Protein AF-0000000086080669 (afdb_homodimer)

Sequence (328 aa):
MSIGAKKISKLCAGLFLRSRPDVSLLRRLFCEERPSTLEKSINQVTLLGRVGIEPQLRGTDSNPVVVFTLATNSNYRYESGEVQQKTQWHRISVFKPFLRNSVHQYTRKGSRVLVQGRLVYGEITDAKGATHVTSTVVADDVIFLSQGARTSTTEDEHLADSSYMSIGAKKISKLCAGLFLRSRPDVSLLRRLFCEERPSTLEKSINQVTLLGRVGIEPQLRGTDSNPVVVFTLATNSNYRYESGEVQQKTQWHRISVFKPFLRNSVHQYTRKGSRVLVQGRLVYGEITDAKGATHVTSTVVADDVIFLSQGARTSTTEDEHLADSSY

InterPro domains:
  IPR000424 Primosome PriB/single-strand DNA-binding [PF00436] (42-145)
  IPR000424 Primosome PriB/single-strand DNA-binding [PS50935] (42-146)
  IPR000424 Primosome PriB/single-strand DNA-binding [cd04496] (45-145)
  IPR011344 Single-stranded DNA-binding protein [MF_00984] (42-149)
  IPR011344 Single-stranded DNA-binding protein [PTHR10302] (32-147)
  IPR011344 Single-stranded DNA-binding protein [TIGR00621] (40-157)
  IPR012340 Nucleic acid-binding, OB-fold [G3DSA:2.40.50.140] (32-151)
  IPR012340 Nucleic acid-binding, OB-fold [SSF50249] (41-152)

Secondary structure (DSSP, 8-state):
----------------------THHHHHHS-----------EEEEEEEEEESSPPEEEE-SSSEEEEEEEEEEEEEE-TTS-EEEEEEEEEEEE--HHHHHHHHHH--TT-EEEEEEEEEEEEEE-TTS-EEEEEEEEEEEEEEEE------------------/----------------------THHHHHHS-----------EEEEEEEEEESSPPEEEE-SSSEEEEEEEEEEEEEE-TTS-EEEEEEEEEEEE-SHHHHHHHHHH--TT-EEEEEEEEEEEEEE-TTS-EEEEEEEEEEEEEEEE------------------

Solvent-accessible surface area (backbone atoms only — not comparable to full-atom values): 19580 Å² total; per-residue (Å²): 131,92,82,75,82,77,82,78,79,83,82,81,84,74,79,77,74,78,73,72,75,67,66,69,63,61,62,60,54,71,58,52,73,66,68,87,64,78,77,83,42,38,63,39,32,40,37,25,30,30,27,63,45,50,62,37,84,43,74,47,93,91,55,48,30,32,36,32,30,34,37,29,57,45,81,42,73,45,93,89,65,52,72,47,76,45,77,38,79,41,44,37,35,26,58,51,66,73,57,33,52,48,43,60,72,64,48,39,51,56,11,33,36,40,38,34,27,27,73,44,72,48,77,43,66,44,97,86,66,50,75,42,65,42,73,34,34,40,43,77,43,76,45,82,74,43,70,22,84,66,77,74,76,69,73,75,73,74,74,73,78,76,76,120,138,89,76,79,88,68,85,75,81,80,82,80,82,74,80,79,72,79,72,70,76,65,65,66,64,60,61,60,54,71,58,51,72,65,68,87,64,78,77,83,42,38,63,38,32,41,37,24,29,30,27,63,46,50,62,36,84,44,74,45,90,91,54,49,30,32,37,33,31,34,37,29,55,46,81,42,74,43,93,87,66,52,71,46,78,46,77,38,80,41,44,38,36,27,58,50,65,73,57,31,54,49,44,60,71,65,46,38,51,57,11,32,35,39,38,34,27,26,72,44,71,48,77,44,68,44,97,86,66,51,76,42,66,42,71,33,35,40,43,76,44,78,46,82,73,42,70,23,84,65,78,74,74,70,73,72,74,75,76,73,78,76,78,120

Structure (mmCIF, N/CA/C/O backbone):
data_AF-0000000086080669-model_v1
#
loop_
_entity.id
_entity.type
_entity.pdbx_description
1 polymer 'Single-stranded DNA-binding protein, mitochondrial'
#
loop_
_atom_site.group_PDB
_atom_site.id
_atom_site.type_symbol
_atom_site.label_atom_id
_atom_site.label_alt_id
_atom_site.label_comp_id
_atom_site.label_asym_id
_atom_site.label_entity_id
_atom_site.label_seq_id
_atom_site.pdbx_PDB_ins_code
_atom_site.Cartn_x
_atom_site.Cartn_y
_atom_site.Cartn_z
_atom_site.occupancy
_atom_site.B_iso_or_equiv
_atom_site.auth_seq_id
_atom_site.auth_comp_id
_atom_site.auth_asym_id
_atom_site.auth_atom_id
_atom_site.pdbx_PDB_model_num
ATOM 1 N N . MET A 1 1 ? 52.406 91.312 -31.391 1 24.92 1 MET A N 1
ATOM 2 C CA . MET A 1 1 ? 51.031 91.375 -30.953 1 24.92 1 MET A CA 1
ATOM 3 C C . MET A 1 1 ? 50.531 90.062 -30.422 1 24.92 1 MET A C 1
ATOM 5 O O . MET A 1 1 ? 49.719 90 -29.5 1 24.92 1 MET A O 1
ATOM 9 N N . SER A 1 2 ? 50.75 88.875 -31.109 1 29.42 2 SER A N 1
ATOM 10 C CA . SER A 1 2 ? 49.688 87.875 -31.156 1 29.42 2 SER A CA 1
ATOM 11 C C . SER A 1 2 ? 49.75 86.938 -29.953 1 29.42 2 SER A C 1
ATOM 13 O O . SER A 1 2 ? 50.75 86.25 -29.766 1 29.42 2 SER A O 1
ATOM 15 N N . ILE A 1 3 ? 49.188 87.312 -28.734 1 34 3 ILE A N 1
ATOM 16 C CA . ILE A 1 3 ? 49.125 86.812 -27.359 1 34 3 ILE A CA 1
ATOM 17 C C . ILE A 1 3 ? 48.25 85.562 -27.281 1 34 3 ILE A C 1
ATOM 19 O O . ILE A 1 3 ? 47.031 85.625 -27.359 1 34 3 ILE A O 1
ATOM 23 N N . GLY A 1 4 ? 48.531 84.438 -28.016 1 25.58 4 GLY A N 1
ATOM 24 C CA . GLY A 1 4 ? 47.656 83.312 -28.297 1 25.58 4 GLY A CA 1
ATOM 25 C C . GLY A 1 4 ? 47.188 82.625 -27.031 1 25.58 4 GLY A C 1
ATOM 26 O O . GLY A 1 4 ? 46 82.312 -26.891 1 25.58 4 GLY A O 1
ATOM 27 N N . ALA A 1 5 ? 48 81.688 -26.344 1 28.95 5 ALA A N 1
AT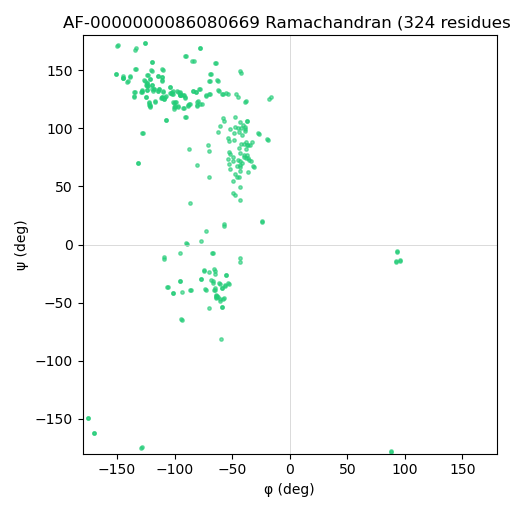OM 28 C CA . ALA A 1 5 ? 47.75 80.25 -26.188 1 28.95 5 ALA A CA 1
ATOM 29 C C . ALA A 1 5 ? 47.062 79.938 -24.875 1 28.95 5 ALA A C 1
ATOM 31 O O . ALA A 1 5 ? 46.875 78.75 -24.516 1 28.95 5 ALA A O 1
ATOM 32 N N . LYS A 1 6 ? 46.812 80.812 -23.844 1 28.47 6 LYS A N 1
ATOM 33 C CA . LYS A 1 6 ? 46.875 80.25 -22.516 1 28.47 6 LYS A CA 1
ATOM 34 C C . LYS A 1 6 ? 45.594 79.438 -22.188 1 28.47 6 LYS A C 1
ATOM 36 O O . LYS A 1 6 ? 45.375 79.062 -21.031 1 28.47 6 LYS A O 1
ATOM 41 N N . LYS A 1 7 ? 44.5 79.188 -23.047 1 30.95 7 LYS A N 1
ATOM 42 C CA . LYS A 1 7 ? 43.25 79 -22.328 1 30.95 7 LYS A CA 1
ATOM 43 C C . LYS A 1 7 ? 43.156 77.562 -21.766 1 30.95 7 LYS A C 1
ATOM 45 O O . LYS A 1 7 ? 43.031 76.625 -22.516 1 30.95 7 LYS A O 1
ATOM 50 N N . ILE A 1 8 ? 43.938 77.062 -20.766 1 34.09 8 ILE A N 1
ATOM 51 C CA . ILE A 1 8 ? 43.875 75.688 -20.25 1 34.09 8 ILE A CA 1
ATOM 52 C C . ILE A 1 8 ? 42.469 75.438 -19.625 1 34.09 8 ILE A C 1
ATOM 54 O O . ILE A 1 8 ? 42.062 76.188 -18.75 1 34.09 8 ILE A O 1
ATOM 58 N N . SER A 1 9 ? 41.5 74.812 -20.406 1 29.36 9 SER A N 1
ATOM 59 C CA . SER A 1 9 ? 40.125 74.375 -20.125 1 29.36 9 SER A CA 1
ATOM 60 C C . SER A 1 9 ? 40.062 73.5 -18.859 1 29.36 9 SER A C 1
ATOM 62 O O . SER A 1 9 ? 40.844 72.562 -18.688 1 29.36 9 SER A O 1
ATOM 64 N N . LYS A 1 10 ? 39.688 74 -17.672 1 32.84 10 LYS A N 1
ATOM 65 C CA . LYS A 1 10 ? 39.344 73.375 -16.391 1 32.84 10 LYS A CA 1
ATOM 66 C C . LYS A 1 10 ? 38.25 72.312 -16.562 1 32.84 10 LYS A C 1
ATOM 68 O O . LYS A 1 10 ? 37.125 72.562 -16.953 1 32.84 10 LYS A O 1
ATOM 73 N N . LEU A 1 11 ? 38.531 71.062 -17.156 1 32.62 11 LEU A N 1
ATOM 74 C CA . LEU A 1 11 ? 37.656 69.875 -17.266 1 32.62 11 LEU A CA 1
ATOM 75 C C . LEU A 1 11 ? 37 69.562 -15.938 1 32.62 11 LEU A C 1
ATOM 77 O O . LEU A 1 11 ? 37.688 69.438 -14.922 1 32.62 11 LEU A O 1
ATOM 81 N N . CYS A 1 12 ? 35.625 69.75 -15.695 1 28.72 12 CYS A N 1
ATOM 82 C CA . CYS A 1 12 ? 34.562 69.562 -14.719 1 28.72 12 CYS A CA 1
ATOM 83 C C . CYS A 1 12 ? 34.531 68.062 -14.273 1 28.72 12 CYS A C 1
ATOM 85 O O . CYS A 1 12 ? 34.406 67.188 -15.102 1 28.72 12 CYS A O 1
ATOM 87 N N . ALA A 1 13 ? 35.219 67.562 -13.188 1 33.47 13 ALA A N 1
ATOM 88 C CA . ALA A 1 13 ? 35.125 66.375 -12.352 1 33.47 13 ALA A CA 1
ATOM 89 C C . ALA A 1 13 ? 33.688 66.062 -11.984 1 33.47 13 ALA A C 1
ATOM 91 O O . ALA A 1 13 ? 33.094 66.75 -11.133 1 33.47 13 ALA A O 1
ATOM 92 N N . GLY A 1 14 ? 32.656 66 -12.945 1 32.75 14 GLY A N 1
ATOM 93 C CA . GLY A 1 14 ? 31.312 65.625 -12.586 1 32.75 14 GLY A CA 1
ATOM 94 C C . GLY A 1 14 ? 31.266 64.375 -11.695 1 32.75 14 GLY A C 1
ATOM 95 O O . GLY A 1 14 ? 32.125 63.531 -11.781 1 32.75 14 GLY A O 1
ATOM 96 N N . LEU A 1 15 ? 30.516 64.438 -10.516 1 35.69 15 LEU A N 1
ATOM 97 C CA . LEU A 1 15 ? 30.016 63.688 -9.375 1 35.69 15 LEU A CA 1
ATOM 98 C C . LEU A 1 15 ? 29.297 62.438 -9.836 1 35.69 15 LEU A C 1
ATOM 100 O O . LEU A 1 15 ? 28.234 62.5 -10.445 1 35.69 15 LEU A O 1
ATOM 104 N N . PHE A 1 16 ? 30 61.469 -10.477 1 42.56 16 PHE A N 1
ATOM 105 C CA . PHE A 1 16 ? 29.359 60.156 -10.688 1 42.56 16 PHE A CA 1
ATOM 106 C C . PHE A 1 16 ? 28.75 59.656 -9.383 1 42.56 16 PHE A C 1
ATOM 108 O O . PHE A 1 16 ? 29.484 59.281 -8.453 1 42.56 16 PHE A O 1
ATOM 115 N N . LEU A 1 17 ? 27.641 60.219 -8.852 1 39.88 17 LEU A N 1
ATOM 116 C CA . LEU A 1 17 ? 26.844 59.562 -7.816 1 39.88 17 LEU A CA 1
ATOM 117 C C . LEU A 1 17 ? 26.547 58.125 -8.203 1 39.88 17 LEU A C 1
ATOM 119 O O . LEU A 1 17 ? 25.922 57.875 -9.234 1 39.88 17 LEU A O 1
ATOM 123 N N . ARG A 1 18 ? 27.328 57.156 -7.73 1 44.72 18 ARG A N 1
ATOM 124 C CA . ARG A 1 18 ? 27.078 55.719 -7.652 1 44.72 18 ARG A CA 1
ATOM 125 C C . ARG A 1 18 ? 25.672 55.438 -7.164 1 44.72 18 ARG A C 1
ATOM 127 O O . ARG A 1 18 ? 25.328 55.719 -6.012 1 44.72 18 ARG A O 1
ATOM 134 N N . SER A 1 19 ? 24.609 55.688 -7.988 1 42.97 19 SER A N 1
ATOM 135 C CA . SER A 1 19 ? 23.312 55.125 -7.676 1 42.97 19 SER A CA 1
ATOM 136 C C . SER A 1 19 ? 23.438 53.656 -7.246 1 42.97 19 SER A C 1
ATOM 138 O O . SER A 1 19 ? 24.031 52.844 -7.957 1 42.97 19 SER A O 1
ATOM 140 N N . ARG A 1 20 ? 23.469 53.375 -5.914 1 47.31 20 ARG A N 1
ATOM 141 C CA . ARG A 1 20 ? 23.266 52.031 -5.348 1 47.31 20 ARG A CA 1
ATOM 142 C C . ARG A 1 20 ? 22.125 51.312 -6.055 1 47.31 20 ARG A C 1
ATOM 144 O O . ARG A 1 20 ? 21 51.844 -6.145 1 47.31 20 ARG A O 1
ATOM 151 N N . PRO A 1 21 ? 22.469 50.438 -6.957 1 49.69 21 PRO A N 1
ATOM 152 C CA . PRO A 1 21 ? 21.359 49.656 -7.523 1 49.69 21 PRO A CA 1
ATOM 153 C C . PRO A 1 21 ? 20.359 49.188 -6.465 1 49.69 21 PRO A C 1
ATOM 155 O O . PRO A 1 21 ? 20.75 48.906 -5.336 1 49.69 21 PRO A O 1
ATOM 158 N N . ASP A 1 22 ? 19.188 49.812 -6.398 1 44.69 22 ASP A N 1
ATOM 159 C CA . ASP A 1 22 ? 18.062 49.438 -5.539 1 44.69 22 ASP A CA 1
ATOM 160 C C . ASP A 1 22 ? 17.922 47.906 -5.492 1 44.69 22 ASP A C 1
ATOM 162 O O . ASP A 1 22 ? 17.641 47.281 -6.516 1 44.69 22 ASP A O 1
ATOM 166 N N . VAL A 1 23 ? 18.656 47.25 -4.582 1 50.09 23 VAL A N 1
ATOM 167 C CA . VAL A 1 23 ? 18.516 45.844 -4.203 1 50.09 23 VAL A CA 1
ATOM 168 C C . VAL A 1 23 ? 17.031 45.5 -4.047 1 50.09 23 VAL A C 1
ATOM 170 O O . VAL A 1 23 ? 16.672 44.344 -3.775 1 50.09 23 VAL A O 1
ATOM 173 N N . SER A 1 24 ? 16.172 46.656 -4.035 1 49.62 24 SER A N 1
ATOM 174 C CA . SER A 1 24 ? 14.789 46.25 -3.812 1 49.62 24 SER A CA 1
ATOM 175 C C . SER A 1 24 ? 14.25 45.438 -4.977 1 49.62 24 SER A C 1
ATOM 177 O O . SER A 1 24 ? 13.328 44.625 -4.805 1 49.62 24 SER A O 1
ATOM 179 N N . LEU A 1 25 ? 14.742 45.719 -6.211 1 49.44 25 LEU A N 1
ATOM 180 C CA . LEU A 1 25 ? 14.164 45.031 -7.359 1 49.44 25 LEU A CA 1
ATOM 181 C C . LEU A 1 25 ? 14.555 43.562 -7.359 1 49.44 25 LEU A C 1
ATOM 183 O O . LEU A 1 25 ? 13.859 42.719 -7.953 1 49.44 25 LEU A O 1
ATOM 187 N N . LEU A 1 26 ? 15.672 43.312 -6.684 1 45.38 26 LEU A N 1
ATOM 188 C CA . LEU A 1 26 ? 16.141 41.938 -6.801 1 45.38 26 LEU A CA 1
ATOM 189 C C . LEU A 1 26 ? 15.281 41 -5.961 1 45.38 26 LEU A C 1
ATOM 191 O O . LEU A 1 26 ? 15.367 39.781 -6.098 1 45.38 26 LEU A O 1
ATOM 195 N N . ARG A 1 27 ? 14.602 41.656 -4.922 1 46.09 27 ARG A N 1
ATOM 196 C CA . ARG A 1 27 ? 13.875 40.719 -4.082 1 46.09 27 ARG A CA 1
ATOM 197 C C . ARG A 1 27 ? 12.742 40.031 -4.863 1 46.09 27 ARG A C 1
ATOM 199 O O . ARG A 1 27 ? 12.258 38.969 -4.48 1 46.09 27 ARG A O 1
ATOM 206 N N . ARG A 1 28 ? 12.109 41 -5.738 1 43.47 28 ARG A N 1
ATOM 207 C CA . ARG A 1 28 ? 10.867 40.5 -6.316 1 43.47 28 ARG A CA 1
ATOM 208 C C . ARG A 1 28 ? 11.148 39.375 -7.289 1 43.47 28 ARG A C 1
ATOM 210 O O . ARG A 1 28 ? 10.211 38.75 -7.832 1 43.47 28 ARG A O 1
ATOM 217 N N . LEU A 1 29 ? 12.305 39.469 -7.906 1 41.47 29 LEU A N 1
ATOM 218 C CA . LEU A 1 29 ? 12.375 38.594 -9.07 1 41.47 29 LEU A CA 1
ATOM 219 C C . LEU A 1 29 ? 12.195 37.125 -8.656 1 41.47 29 LEU A C 1
ATOM 221 O O . LEU A 1 29 ? 11.75 36.281 -9.461 1 41.47 29 LEU A O 1
ATOM 225 N N . PHE A 1 30 ? 13.023 36.844 -7.59 1 41.31 30 PHE A N 1
ATOM 226 C CA . PHE A 1 30 ? 13.086 35.375 -7.449 1 41.31 30 PHE A CA 1
ATOM 227 C C . PHE A 1 30 ? 11.727 34.812 -7.066 1 41.31 30 PHE A C 1
ATOM 229 O O . PHE A 1 30 ? 11.617 33.656 -6.703 1 41.31 30 PHE A O 1
ATOM 236 N N . CYS A 1 31 ? 10.961 35.844 -6.461 1 41.97 31 CYS A N 1
ATOM 237 C CA . CYS A 1 31 ? 9.734 35.125 -6.199 1 41.97 31 CYS A CA 1
ATOM 238 C C . CYS A 1 31 ? 9.164 34.531 -7.48 1 41.97 31 CYS A C 1
ATOM 240 O O . CYS A 1 31 ? 8.422 35.188 -8.203 1 41.97 31 CYS A O 1
ATOM 242 N N . GLU A 1 32 ? 9.977 34.406 -8.578 1 39.44 32 GLU A N 1
ATOM 243 C CA . GLU A 1 32 ? 9.32 33.688 -9.664 1 39.44 32 GLU A CA 1
ATOM 244 C C . GLU A 1 32 ? 8.266 32.719 -9.125 1 39.44 32 GLU A C 1
ATOM 246 O O . GLU A 1 32 ? 8.516 31.984 -8.172 1 39.44 32 GLU A O 1
ATOM 251 N N . GLU A 1 33 ? 6.98 33.156 -9.102 1 41.31 33 GLU A N 1
ATOM 252 C CA . GLU A 1 33 ? 5.891 32.219 -8.906 1 41.31 33 GLU A CA 1
ATOM 253 C C . GLU A 1 33 ? 6.227 30.859 -9.5 1 41.31 33 GLU A C 1
ATOM 255 O O . GLU A 1 33 ? 6.504 30.75 -10.703 1 41.31 33 GLU A O 1
ATOM 260 N N . ARG A 1 34 ? 7.18 30.094 -9 1 40.66 34 ARG A N 1
ATOM 261 C CA . ARG A 1 34 ? 7.242 28.719 -9.492 1 40.66 34 ARG A CA 1
ATOM 262 C C . ARG A 1 34 ? 5.926 28.297 -10.141 1 40.66 34 ARG A C 1
ATOM 264 O O . ARG A 1 34 ? 4.855 28.5 -9.555 1 40.66 34 ARG A O 1
ATOM 271 N N . PRO A 1 35 ? 5.734 28.484 -11.414 1 43.31 35 PRO A N 1
ATOM 272 C CA . PRO A 1 35 ? 4.477 27.953 -11.953 1 43.31 35 PRO A CA 1
ATOM 273 C C . PRO A 1 35 ? 3.822 26.938 -11.016 1 43.31 35 PRO A C 1
ATOM 275 O O . PRO A 1 35 ? 4.504 26.328 -10.195 1 43.31 35 PRO A O 1
ATOM 278 N N . SER A 1 36 ? 2.559 27.062 -10.617 1 45.66 36 SER A N 1
ATOM 279 C CA . SER A 1 36 ? 1.757 26.078 -9.906 1 45.66 36 SER A CA 1
ATOM 280 C C . SER A 1 36 ? 2.271 24.656 -10.156 1 45.66 36 SER A C 1
ATOM 282 O O . SER A 1 36 ? 1.773 23.969 -11.039 1 45.66 36 SER A O 1
ATOM 284 N N . THR A 1 37 ? 3.459 24.312 -10.586 1 54.66 37 THR A N 1
ATOM 285 C CA . THR A 1 37 ? 3.895 22.953 -10.867 1 54.66 37 THR A CA 1
ATOM 286 C C . THR A 1 37 ? 3.305 21.984 -9.844 1 54.66 37 THR A C 1
ATOM 288 O O . THR A 1 37 ? 3.311 22.25 -8.641 1 54.66 37 THR A O 1
ATOM 291 N N . LEU A 1 38 ? 2.312 21.219 -10.359 1 68.62 38 LEU A N 1
ATOM 292 C CA . LEU A 1 38 ? 1.63 20.188 -9.586 1 68.62 38 LEU A CA 1
ATOM 293 C C . LEU A 1 38 ? 2.611 19.438 -8.688 1 68.62 38 LEU A C 1
ATOM 295 O O . LEU A 1 38 ? 3.613 18.906 -9.164 1 68.62 38 LEU A O 1
ATOM 299 N N . GLU A 1 39 ? 2.707 19.766 -7.484 1 84.19 39 GLU A N 1
ATOM 300 C CA . GLU A 1 39 ? 3.561 19.125 -6.488 1 84.19 39 GLU A CA 1
ATOM 301 C C . GLU A 1 39 ? 3.602 17.609 -6.691 1 84.19 39 GLU A C 1
ATOM 303 O O . GLU A 1 39 ? 2.557 16.969 -6.809 1 84.19 39 GLU A O 1
ATOM 308 N N . LYS A 1 40 ? 4.867 17.172 -6.859 1 90.44 40 LYS A N 1
ATOM 309 C CA . LYS A 1 40 ? 5.035 15.75 -7.105 1 90.44 40 LYS A CA 1
ATOM 310 C C . LYS A 1 40 ? 4.719 14.938 -5.855 1 90.44 40 LYS A C 1
ATOM 312 O O . LYS A 1 40 ? 5.016 15.359 -4.738 1 90.44 40 LYS A O 1
ATOM 317 N N . SER A 1 41 ? 4.066 13.781 -6.008 1 96.5 41 SER A N 1
ATOM 318 C CA . SER A 1 41 ? 3.783 12.82 -4.941 1 96.5 41 SER A CA 1
ATOM 319 C C . SER A 1 41 ? 4.426 11.469 -5.227 1 96.5 41 SER A C 1
ATOM 321 O O . SER A 1 41 ? 4.898 11.227 -6.34 1 96.5 41 SER A O 1
ATOM 323 N N . ILE A 1 42 ? 4.637 10.703 -4.148 1 98 42 ILE A N 1
ATOM 324 C CA . ILE A 1 42 ? 5.105 9.328 -4.266 1 98 42 ILE A CA 1
ATOM 325 C C . ILE A 1 42 ? 4.047 8.375 -3.717 1 98 42 ILE A C 1
ATOM 327 O O . ILE A 1 42 ? 3.508 8.594 -2.629 1 98 42 ILE A O 1
ATOM 331 N N . ASN A 1 43 ? 3.648 7.52 -4.465 1 98.75 43 ASN A N 1
ATOM 332 C CA . ASN A 1 43 ? 2.809 6.375 -4.129 1 98.75 43 ASN A CA 1
ATOM 333 C C . ASN A 1 43 ? 3.414 5.07 -4.633 1 98.75 43 ASN A C 1
ATOM 335 O O . ASN A 1 43 ? 3.221 4.699 -5.793 1 98.75 43 ASN A O 1
ATOM 339 N N . GLN A 1 44 ? 4.137 4.41 -3.721 1 98.81 44 GLN A N 1
ATOM 340 C CA . GLN A 1 44 ? 4.867 3.217 -4.129 1 98.81 44 GLN A CA 1
ATOM 341 C C . GLN A 1 44 ? 4.684 2.086 -3.123 1 98.81 44 GLN A C 1
ATOM 343 O O . GLN A 1 44 ? 4.836 2.289 -1.916 1 98.81 44 GLN A O 1
ATOM 348 N N . VAL A 1 45 ? 4.359 0.899 -3.65 1 98.94 45 VAL A N 1
ATOM 349 C CA . VAL A 1 45 ? 4.199 -0.312 -2.854 1 98.94 45 VAL A CA 1
ATOM 350 C C . VAL A 1 45 ? 5.113 -1.411 -3.389 1 98.94 45 VAL A C 1
ATOM 352 O O . VAL A 1 45 ? 5.223 -1.599 -4.605 1 98.94 45 VAL A O 1
ATOM 355 N N . THR A 1 46 ? 5.848 -2.098 -2.537 1 98.94 46 THR A N 1
ATOM 356 C CA . THR A 1 46 ? 6.656 -3.268 -2.857 1 98.94 46 THR A CA 1
ATOM 357 C C . THR A 1 46 ? 6.238 -4.465 -2.01 1 98.94 46 THR A C 1
ATOM 359 O O . THR A 1 46 ? 6.281 -4.406 -0.779 1 98.94 46 THR A O 1
ATOM 362 N N . LEU A 1 47 ? 5.859 -5.543 -2.693 1 98.88 47 LEU A N 1
ATOM 363 C CA . LEU A 1 47 ? 5.398 -6.75 -2.018 1 98.88 47 LEU A CA 1
ATOM 364 C C . LEU A 1 47 ? 6.141 -7.98 -2.529 1 98.88 47 LEU A C 1
ATOM 366 O O . LEU A 1 47 ? 6.297 -8.156 -3.74 1 98.88 47 LEU A O 1
ATOM 370 N N . LEU A 1 48 ? 6.586 -8.719 -1.615 1 98.56 48 LEU A N 1
ATOM 371 C CA . LEU A 1 48 ? 7.117 -10.047 -1.895 1 98.56 48 LEU A CA 1
ATOM 372 C C . LEU A 1 48 ? 6.359 -11.109 -1.108 1 98.56 48 LEU A C 1
ATOM 374 O O . LEU A 1 48 ? 6.266 -11.031 0.119 1 98.56 48 LEU A O 1
ATOM 378 N N . GLY A 1 49 ? 5.777 -11.992 -1.785 1 97.56 49 GLY A N 1
ATOM 379 C CA . GLY A 1 49 ? 5 -13.031 -1.133 1 97.56 49 GLY A CA 1
ATOM 380 C C . GLY A 1 49 ? 4.57 -14.133 -2.078 1 97.56 49 GLY A C 1
ATOM 381 O O . GLY A 1 49 ? 5.188 -14.336 -3.125 1 97.56 49 GLY A O 1
ATOM 382 N N . ARG A 1 50 ? 3.543 -14.906 -1.607 1 95.69 50 ARG A N 1
ATOM 383 C CA . ARG A 1 50 ? 3.029 -16.031 -2.385 1 95.69 50 ARG A CA 1
ATOM 384 C C . ARG A 1 50 ? 1.619 -15.75 -2.893 1 95.69 50 ARG A C 1
ATOM 386 O O . ARG A 1 50 ? 0.795 -15.188 -2.168 1 95.69 50 ARG A O 1
ATOM 393 N N . VAL A 1 51 ? 1.485 -16.266 -4.043 1 97 51 VAL A N 1
ATOM 394 C CA . VAL A 1 51 ? 0.167 -16.125 -4.652 1 97 51 VAL A CA 1
ATOM 395 C C . VAL A 1 51 ? -0.827 -17.047 -3.953 1 97 51 VAL A C 1
ATOM 397 O O . VAL A 1 51 ? -0.558 -18.234 -3.775 1 97 51 VAL A O 1
ATOM 400 N N . GLY A 1 52 ? -1.965 -16.516 -3.51 1 95.81 52 GLY A N 1
ATOM 401 C CA . GLY A 1 52 ? -3.02 -17.281 -2.867 1 95.81 52 GLY A CA 1
ATOM 402 C C . GLY A 1 52 ? -4.094 -17.75 -3.832 1 95.81 52 GLY A C 1
ATOM 403 O O . GLY A 1 52 ? -4.355 -18.953 -3.947 1 95.81 52 GLY A O 1
ATOM 404 N N . ILE A 1 53 ? -4.766 -16.766 -4.375 1 90.69 53 ILE A N 1
ATOM 405 C CA . ILE A 1 53 ? -5.734 -17.031 -5.43 1 90.69 53 ILE A CA 1
ATOM 406 C C . ILE A 1 53 ? -5.09 -16.797 -6.797 1 90.69 53 ILE A C 1
ATOM 408 O O . ILE A 1 53 ? -4.449 -15.758 -7.016 1 90.69 53 ILE A O 1
ATOM 412 N N . GLU A 1 54 ? -5.27 -17.734 -7.621 1 90.81 54 GLU A N 1
ATOM 413 C CA . GLU A 1 54 ? -4.648 -17.641 -8.938 1 90.81 54 GLU A CA 1
ATOM 414 C C . GLU A 1 54 ? -5.207 -16.469 -9.734 1 90.81 54 GLU A C 1
ATOM 416 O O . GLU A 1 54 ? -6.352 -16.062 -9.531 1 90.81 54 GLU A O 1
ATOM 421 N N . PRO A 1 55 ? -4.414 -16.031 -10.664 1 94 55 PRO A N 1
ATOM 422 C CA . PRO A 1 55 ? -4.824 -14.867 -11.461 1 94 55 PRO A CA 1
ATOM 423 C C . PRO A 1 55 ? -6.094 -15.125 -12.266 1 94 55 PRO A C 1
ATOM 425 O O . PRO A 1 55 ? -6.238 -16.188 -12.875 1 94 55 PRO A O 1
ATOM 428 N N . GLN A 1 56 ? -6.93 -14.195 -12.164 1 94.38 56 GLN A N 1
ATOM 429 C CA . GLN A 1 56 ? -8.188 -14.227 -12.898 1 94.38 56 GLN A CA 1
ATOM 430 C C . GLN A 1 56 ? -8.305 -13.023 -13.836 1 94.38 56 GLN A C 1
ATOM 432 O O . GLN A 1 56 ? -7.984 -11.898 -13.453 1 94.38 56 GLN A O 1
ATOM 437 N N . LEU A 1 57 ? -8.703 -13.367 -15.031 1 92.31 57 LEU A N 1
ATOM 438 C CA . LEU A 1 57 ? -8.984 -12.281 -15.961 1 92.31 57 LEU A CA 1
ATOM 439 C C . LEU A 1 57 ? -10.336 -11.648 -15.656 1 92.31 57 LEU A C 1
ATOM 441 O O . LEU A 1 57 ? -11.352 -12.336 -15.57 1 92.31 57 LEU A O 1
ATOM 445 N N . ARG A 1 58 ? -10.352 -10.43 -15.383 1 92.81 58 ARG A N 1
ATOM 446 C CA . ARG A 1 58 ? -11.547 -9.648 -15.102 1 92.81 58 ARG A CA 1
ATOM 447 C C . ARG A 1 58 ? -11.602 -8.391 -15.961 1 92.81 58 ARG A C 1
ATOM 449 O O . ARG A 1 58 ? -10.891 -8.289 -16.953 1 92.81 58 ARG A O 1
ATOM 456 N N . GLY A 1 59 ? -12.641 -7.52 -15.68 1 87 59 GLY A N 1
ATOM 457 C CA . GLY A 1 59 ? -12.766 -6.27 -16.406 1 87 59 GLY A CA 1
ATOM 458 C C . GLY A 1 59 ? -13.57 -6.41 -17.688 1 87 59 GLY A C 1
ATOM 459 O O . GLY A 1 59 ? -14.164 -7.457 -17.953 1 87 59 GLY A O 1
ATOM 460 N N . THR A 1 60 ? -13.625 -5.242 -18.344 1 86.69 60 THR A N 1
ATOM 461 C CA . THR A 1 60 ? -14.312 -5.211 -19.641 1 86.69 60 THR A CA 1
ATOM 462 C C . THR A 1 60 ? -13.336 -5.5 -20.781 1 86.69 60 THR A C 1
ATOM 464 O O . THR A 1 60 ? -12.117 -5.477 -20.578 1 86.69 60 THR A O 1
ATOM 467 N N . ASP A 1 61 ? -13.938 -5.848 -21.891 1 86.88 61 ASP A N 1
ATOM 468 C CA . ASP A 1 61 ? -13.109 -6.117 -23.062 1 86.88 61 ASP A CA 1
ATOM 469 C C . ASP A 1 61 ? -12.227 -4.918 -23.391 1 86.88 61 ASP A C 1
ATOM 471 O O . ASP A 1 61 ? -11.094 -5.086 -23.859 1 86.88 61 ASP A O 1
ATOM 475 N N . SER A 1 62 ? -12.766 -3.768 -23.156 1 89.44 62 SER A N 1
ATOM 476 C CA . SER A 1 62 ? -12.016 -2.555 -23.469 1 89.44 62 SER A CA 1
ATOM 477 C C . SER A 1 62 ? -10.938 -2.281 -22.422 1 89.44 62 SER A C 1
ATOM 479 O O . SER A 1 62 ? -9.922 -1.646 -22.719 1 89.44 62 SER A O 1
ATOM 481 N N . ASN A 1 63 ? -11.188 -2.715 -21.156 1 91.06 63 ASN A N 1
ATOM 482 C CA . ASN A 1 63 ? -10.242 -2.496 -20.062 1 91.06 63 ASN A CA 1
ATOM 483 C C . ASN A 1 63 ? -10 -3.775 -19.266 1 91.06 63 ASN A C 1
ATOM 485 O O . ASN A 1 63 ? -10.406 -3.877 -18.109 1 91.06 63 ASN A O 1
ATOM 489 N N . PRO A 1 64 ? -9.297 -4.688 -19.953 1 94.56 64 PRO A N 1
ATOM 490 C CA . PRO A 1 64 ? -9.039 -5.949 -19.25 1 94.56 64 PRO A CA 1
ATOM 491 C C . PRO A 1 64 ? -8.07 -5.785 -18.078 1 94.56 64 PRO A C 1
ATOM 493 O O . PRO A 1 64 ? -7.148 -4.969 -18.156 1 94.56 64 PRO A O 1
ATOM 496 N N . VAL A 1 65 ? -8.297 -6.555 -17.094 1 96.62 65 VAL A N 1
ATOM 497 C CA . VAL A 1 65 ? -7.441 -6.551 -15.906 1 96.62 65 VAL A CA 1
ATOM 498 C C . VAL A 1 65 ? -7.25 -7.98 -15.406 1 96.62 65 VAL A C 1
ATOM 500 O O . VAL A 1 65 ? -8.172 -8.797 -15.469 1 96.62 65 VAL A O 1
ATOM 503 N N . VAL A 1 66 ? -6.086 -8.32 -14.984 1 96.94 66 VAL A N 1
ATOM 504 C CA . VAL A 1 66 ? -5.836 -9.562 -14.273 1 96.94 66 VAL A CA 1
ATOM 505 C C . VAL A 1 66 ? -5.719 -9.281 -12.773 1 96.94 66 VAL A C 1
ATOM 507 O O . VAL A 1 66 ? -5.016 -8.359 -12.359 1 96.94 66 VAL A O 1
ATOM 510 N N . VAL A 1 67 ? -6.422 -10.07 -12.016 1 97.25 67 VAL A N 1
ATOM 511 C CA . VAL A 1 67 ? -6.41 -9.867 -10.57 1 97.25 67 VAL A CA 1
ATOM 512 C C . VAL A 1 67 ? -5.98 -11.156 -9.867 1 97.25 67 VAL A C 1
ATOM 514 O O . VAL A 1 67 ? -6.414 -12.25 -10.242 1 97.25 67 VAL A O 1
ATOM 517 N N . PHE A 1 68 ? -5.16 -11.031 -8.852 1 97.56 68 PHE A N 1
ATOM 518 C CA . PHE A 1 68 ? -4.801 -12.141 -7.969 1 97.56 68 PHE A CA 1
ATOM 519 C C . PHE A 1 68 ? -4.508 -11.633 -6.559 1 97.56 68 PHE A C 1
ATOM 521 O O . PHE A 1 68 ? -4.52 -10.422 -6.312 1 97.56 68 PHE A O 1
ATOM 528 N N . THR A 1 69 ? -4.352 -12.586 -5.664 1 98.12 69 THR A N 1
ATOM 529 C CA . THR A 1 69 ? -4.055 -12.203 -4.285 1 98.12 69 THR A CA 1
ATOM 530 C C . THR A 1 69 ? -2.66 -12.672 -3.883 1 98.12 69 THR A C 1
ATOM 532 O O . THR A 1 69 ? -2.189 -13.711 -4.348 1 98.12 69 THR A O 1
ATOM 535 N N . LEU A 1 70 ? -2.035 -11.883 -3.084 1 98.38 70 LEU A N 1
ATOM 536 C CA . LEU A 1 70 ? -0.68 -12.141 -2.613 1 98.38 70 LEU A CA 1
ATOM 537 C C . LEU A 1 70 ? -0.625 -12.141 -1.089 1 98.38 70 LEU A C 1
ATOM 539 O O . LEU A 1 70 ? -1.104 -11.211 -0.444 1 98.38 70 LEU A O 1
ATOM 543 N N . ALA A 1 71 ? -0.085 -13.203 -0.596 1 97.75 71 ALA A N 1
ATOM 544 C CA . ALA A 1 71 ? 0.066 -13.305 0.854 1 97.75 71 ALA A CA 1
ATOM 545 C C . ALA A 1 71 ? 1.428 -12.781 1.3 1 97.75 71 ALA A C 1
ATOM 547 O O . ALA A 1 71 ? 2.459 -13.164 0.741 1 97.75 71 ALA A O 1
ATOM 548 N N . THR A 1 72 ? 1.475 -11.922 2.234 1 97.62 72 THR A N 1
ATOM 549 C CA . THR A 1 72 ? 2.684 -11.555 2.963 1 97.62 72 THR A CA 1
ATOM 550 C C . THR A 1 72 ? 2.525 -11.836 4.453 1 97.62 72 THR A C 1
ATOM 552 O O . THR A 1 72 ? 1.419 -11.758 4.992 1 97.62 72 THR A O 1
ATOM 555 N N . ASN A 1 73 ? 3.654 -12.133 5.023 1 94.56 73 ASN A N 1
ATOM 556 C CA . ASN A 1 73 ? 3.623 -12.492 6.434 1 94.56 73 ASN A CA 1
ATOM 557 C C . ASN A 1 73 ? 4.562 -11.617 7.258 1 94.56 73 ASN A C 1
ATOM 559 O O . ASN A 1 73 ? 5.645 -11.25 6.797 1 94.56 73 ASN A O 1
ATOM 563 N N . SER A 1 74 ? 4.039 -11.234 8.352 1 90.25 74 SER A N 1
ATOM 564 C CA . SER A 1 74 ? 4.859 -10.555 9.344 1 90.25 74 SER A CA 1
ATOM 565 C C . SER A 1 74 ? 4.891 -11.32 10.656 1 90.25 74 SER A C 1
ATOM 567 O O . SER A 1 74 ? 3.881 -11.891 11.078 1 90.25 74 SER A O 1
ATOM 569 N N . ASN A 1 75 ? 6.129 -11.383 11.227 1 86.31 75 ASN A N 1
ATOM 570 C CA . ASN A 1 75 ? 6.297 -12.055 12.508 1 86.31 75 ASN A CA 1
ATOM 571 C C . ASN A 1 75 ? 6.395 -11.055 13.656 1 86.31 75 ASN A C 1
ATOM 573 O O . ASN A 1 75 ? 7.156 -10.094 13.586 1 86.31 75 ASN A O 1
ATOM 577 N N . TYR A 1 76 ? 5.449 -11.281 14.562 1 81.31 76 TYR A N 1
ATOM 578 C CA . TYR A 1 76 ? 5.461 -10.461 15.773 1 81.31 76 TYR A CA 1
ATOM 579 C C . TYR A 1 76 ? 5.879 -11.281 16.984 1 81.31 76 TYR A C 1
ATOM 581 O O . TYR A 1 76 ? 5.387 -12.391 17.188 1 81.31 76 TYR A O 1
ATOM 589 N N . ARG A 1 77 ? 6.902 -10.766 17.656 1 81.94 77 ARG A N 1
ATOM 590 C CA . ARG A 1 77 ? 7.344 -11.406 18.891 1 81.94 77 ARG A CA 1
ATOM 591 C C . ARG A 1 77 ? 6.82 -10.672 20.109 1 81.94 77 ARG A C 1
ATOM 593 O O . ARG A 1 77 ? 7.066 -9.469 20.266 1 81.94 77 ARG A O 1
ATOM 600 N N . TYR A 1 78 ? 6.047 -11.359 20.859 1 79.94 78 TYR A N 1
ATOM 601 C CA . TYR A 1 78 ? 5.496 -10.781 22.078 1 79.94 78 TYR A CA 1
ATOM 602 C C . TYR A 1 78 ? 6.477 -10.922 23.234 1 79.94 78 TYR A C 1
ATOM 604 O O . TYR A 1 78 ? 7.473 -11.648 23.125 1 79.94 78 TYR A O 1
ATOM 612 N N . GLU A 1 79 ? 6.301 -10.078 24.203 1 82.12 79 GLU A N 1
ATOM 613 C CA . GLU A 1 79 ? 7.152 -10.109 25.391 1 82.12 79 GLU A CA 1
ATOM 614 C C . GLU A 1 79 ? 7.172 -11.508 26 1 82.12 79 GLU A C 1
ATOM 616 O O . GLU A 1 79 ? 8.164 -11.906 26.609 1 82.12 79 GLU A O 1
AT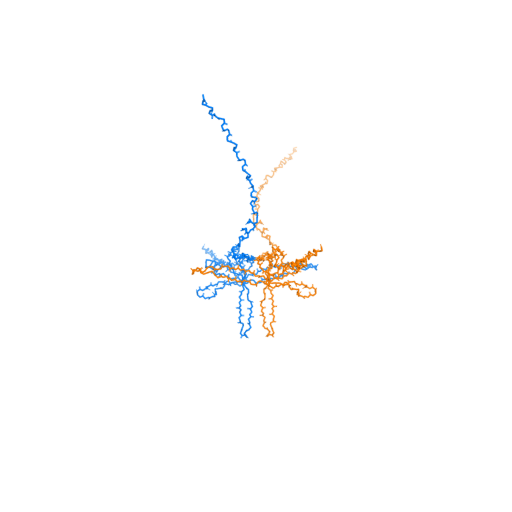OM 621 N N . SER A 1 80 ? 6.055 -12.188 25.891 1 83.38 80 SER A N 1
ATOM 622 C CA . SER A 1 80 ? 5.934 -13.523 26.453 1 83.38 80 SER A CA 1
ATOM 623 C C . SER A 1 80 ? 6.844 -14.516 25.719 1 83.38 80 SER A C 1
ATOM 625 O O . SER A 1 80 ? 7.027 -15.648 26.172 1 83.38 80 SER A O 1
ATOM 627 N N . GLY A 1 81 ? 7.457 -14.016 24.594 1 83.31 81 GLY A N 1
ATOM 628 C CA . GLY A 1 81 ? 8.312 -14.891 23.797 1 83.31 81 GLY A CA 1
ATOM 629 C C . GLY A 1 81 ? 7.566 -15.586 22.672 1 83.31 81 GLY A C 1
ATOM 630 O O . GLY A 1 81 ? 8.18 -16.219 21.812 1 83.31 81 GLY A O 1
ATOM 631 N N . GLU A 1 82 ? 6.246 -15.516 22.797 1 86.19 82 GLU A N 1
ATOM 632 C CA . GLU A 1 82 ? 5.426 -16.141 21.766 1 86.19 82 GLU A CA 1
ATOM 633 C C . GLU A 1 82 ? 5.508 -15.367 20.453 1 86.19 82 GLU A C 1
ATOM 635 O O . GLU A 1 82 ? 5.496 -14.133 20.453 1 86.19 82 GLU A O 1
ATOM 640 N N . VAL A 1 83 ? 5.797 -16.172 19.406 1 83.44 83 VAL A N 1
ATOM 641 C CA . VAL A 1 83 ? 5.836 -15.562 18.078 1 83.44 83 VAL A CA 1
ATOM 642 C C . VAL A 1 83 ? 4.5 -15.789 17.375 1 83.44 83 VAL A C 1
ATOM 644 O O . VAL A 1 83 ? 4.008 -16.922 17.312 1 83.44 83 VAL A O 1
ATOM 647 N N . GLN A 1 84 ? 3.828 -14.695 17.047 1 87.94 84 GLN A N 1
ATOM 648 C CA . GLN A 1 84 ? 2.592 -14.773 16.281 1 87.94 84 GLN A CA 1
ATOM 649 C C . GLN A 1 84 ? 2.803 -14.273 14.852 1 87.94 84 GLN A C 1
ATOM 651 O O . GLN A 1 84 ? 3.367 -13.203 14.648 1 87.94 84 GLN A O 1
ATOM 656 N N . GLN A 1 85 ? 2.414 -15.117 13.953 1 88.38 85 GLN A N 1
ATOM 657 C CA . GLN A 1 85 ? 2.492 -14.742 12.547 1 88.38 85 GLN A CA 1
ATOM 658 C C . GLN A 1 85 ? 1.162 -14.172 12.055 1 88.38 85 GLN A C 1
ATOM 660 O O . GLN A 1 85 ? 0.104 -14.758 12.305 1 88.38 85 GLN A O 1
ATOM 665 N N . LYS A 1 86 ? 1.272 -13.023 11.445 1 92.69 86 LYS A N 1
ATOM 666 C CA . LYS A 1 86 ? 0.091 -12.422 10.836 1 92.69 86 LYS A CA 1
ATOM 667 C C . LYS A 1 86 ? 0.231 -12.344 9.32 1 92.69 86 LYS A C 1
ATOM 669 O O . LYS A 1 86 ? 1.265 -11.914 8.805 1 92.69 86 LYS A O 1
ATOM 674 N N . THR A 1 87 ? -0.842 -12.797 8.672 1 95.75 87 THR A N 1
ATOM 675 C CA . THR A 1 87 ? -0.841 -12.797 7.211 1 95.75 87 THR A CA 1
ATOM 676 C C . THR A 1 87 ? -1.689 -11.648 6.672 1 95.75 87 THR A C 1
ATOM 678 O O . THR A 1 87 ? -2.773 -11.375 7.188 1 95.75 87 THR A O 1
ATOM 681 N N . GLN A 1 88 ? -1.089 -10.914 5.746 1 97.5 88 GLN A N 1
ATOM 682 C CA . GLN A 1 88 ? -1.852 -9.945 4.973 1 97.5 88 GLN A CA 1
ATOM 683 C C . GLN A 1 88 ? -2.129 -10.461 3.564 1 97.5 88 GLN A C 1
ATOM 685 O O . GLN A 1 88 ? -1.239 -11 2.91 1 97.5 88 GLN A O 1
ATOM 690 N N . TRP A 1 89 ? -3.4 -10.258 3.143 1 97.44 89 TRP A N 1
ATOM 691 C CA . TRP A 1 89 ? -3.814 -10.68 1.809 1 97.44 89 TRP A CA 1
ATOM 692 C C . TRP A 1 89 ? -4.016 -9.477 0.895 1 97.44 89 TRP A C 1
ATOM 694 O O . TRP A 1 89 ? -5.008 -8.758 1.019 1 97.44 89 TRP A O 1
ATOM 704 N N . HIS A 1 90 ? -3.117 -9.305 -0.009 1 98.62 90 HIS A N 1
ATOM 705 C CA . HIS A 1 90 ? -3.117 -8.148 -0.89 1 98.62 90 HIS A CA 1
ATOM 706 C C . HIS A 1 90 ? -3.809 -8.461 -2.213 1 98.62 90 HIS A C 1
ATOM 708 O O . HIS A 1 90 ? -3.471 -9.438 -2.879 1 98.62 90 HIS A O 1
ATOM 714 N N . ARG A 1 91 ? -4.754 -7.598 -2.566 1 98.25 91 ARG A N 1
ATOM 715 C CA . ARG A 1 91 ? -5.301 -7.664 -3.918 1 98.25 91 ARG A CA 1
ATOM 716 C C . ARG A 1 91 ? -4.379 -6.977 -4.918 1 98.25 91 ARG A C 1
ATOM 718 O O . ARG A 1 91 ? -4.043 -5.801 -4.754 1 98.25 91 ARG A O 1
ATOM 725 N N . ILE A 1 92 ? -3.949 -7.68 -5.918 1 98.56 92 ILE A N 1
ATOM 726 C CA . ILE A 1 92 ? -3.08 -7.137 -6.961 1 98.56 92 ILE A CA 1
ATOM 727 C C . ILE A 1 92 ? -3.855 -7.023 -8.273 1 98.56 92 ILE A C 1
ATOM 729 O O . ILE A 1 92 ? -4.52 -7.973 -8.688 1 98.56 92 ILE A O 1
ATOM 733 N N . SER A 1 93 ? -3.775 -5.902 -8.906 1 98.19 93 SER A N 1
ATOM 734 C CA . SER A 1 93 ? -4.375 -5.684 -10.219 1 98.19 93 SER A CA 1
ATOM 735 C C . SER A 1 93 ? -3.316 -5.371 -11.273 1 98.19 93 SER A C 1
ATOM 737 O O . SER A 1 93 ? -2.465 -4.504 -11.062 1 98.19 93 SER A O 1
ATOM 739 N N . VAL A 1 94 ? -3.41 -5.988 -12.367 1 98.19 94 VAL A N 1
ATOM 740 C CA . VAL A 1 94 ? -2.457 -5.801 -13.453 1 98.19 94 VAL A CA 1
ATOM 741 C C . VAL A 1 94 ? -3.189 -5.32 -14.703 1 98.19 94 VAL A C 1
ATOM 743 O O . VAL A 1 94 ? -4.016 -6.051 -15.266 1 98.19 94 VAL A O 1
ATOM 746 N N . PHE A 1 95 ? -2.857 -4.145 -15.195 1 96.25 95 PHE A N 1
ATOM 747 C CA . PHE A 1 95 ? -3.541 -3.557 -16.344 1 96.25 95 PHE A CA 1
ATOM 748 C C . PHE A 1 95 ? -2.664 -3.619 -17.578 1 96.25 95 PHE A C 1
ATOM 750 O O . PHE A 1 95 ? -3.162 -3.82 -18.688 1 96.25 95 PHE A O 1
ATOM 757 N N . LYS A 1 96 ? -1.359 -3.436 -17.375 1 95.75 96 LYS A N 1
ATOM 758 C CA . LYS A 1 96 ? -0.448 -3.393 -18.516 1 95.75 96 LYS A CA 1
ATOM 759 C C . LYS A 1 96 ? -0.526 -4.68 -19.328 1 95.75 96 LYS A C 1
ATOM 761 O O . LYS A 1 96 ? -0.347 -5.773 -18.797 1 95.75 96 LYS A O 1
ATOM 766 N N . PRO A 1 97 ? -0.7 -4.523 -20.578 1 94.44 97 PRO A N 1
ATOM 767 C CA . PRO A 1 97 ? -0.969 -5.703 -21.406 1 94.44 97 PRO A CA 1
ATOM 768 C C . PRO A 1 97 ? 0.141 -6.75 -21.328 1 94.44 97 PRO A C 1
ATOM 770 O O . PRO A 1 97 ? -0.135 -7.93 -21.109 1 94.44 97 PRO A O 1
ATOM 773 N N . PHE A 1 98 ? 1.354 -6.379 -21.578 1 95.38 98 PHE A N 1
ATOM 774 C CA . PHE A 1 98 ? 2.453 -7.336 -21.562 1 95.38 98 PHE A CA 1
ATOM 775 C C . PHE A 1 98 ? 2.568 -8 -20.188 1 95.38 98 PHE A C 1
ATOM 777 O O . PHE A 1 98 ? 2.768 -9.211 -20.094 1 95.38 98 PHE A O 1
ATOM 784 N N . LEU A 1 99 ? 2.33 -7.25 -19.125 1 96.81 99 LEU A N 1
ATOM 785 C CA . LEU A 1 99 ? 2.416 -7.773 -17.766 1 96.81 99 LEU A CA 1
ATOM 786 C C . LEU A 1 99 ? 1.236 -8.695 -17.453 1 96.81 99 LEU A C 1
ATOM 788 O O . LEU A 1 99 ? 1.396 -9.711 -16.781 1 96.81 99 LEU A O 1
ATOM 792 N N . ARG A 1 100 ? 0.142 -8.32 -17.922 1 96.44 100 ARG A N 1
ATOM 793 C CA . ARG A 1 100 ? -1.039 -9.164 -17.75 1 96.44 100 ARG A CA 1
ATOM 794 C C . ARG A 1 100 ? -0.81 -10.555 -18.328 1 96.44 100 ARG A C 1
ATOM 796 O O . ARG A 1 100 ? -1.105 -11.562 -17.672 1 96.44 100 ARG A O 1
ATOM 803 N N . ASN A 1 101 ? -0.267 -10.633 -19.531 1 94.31 101 ASN A N 1
ATOM 804 C CA . ASN A 1 101 ? -0.013 -11.906 -20.188 1 94.31 101 ASN A CA 1
ATOM 805 C C . ASN A 1 101 ? 1.011 -12.742 -19.422 1 94.31 101 ASN A C 1
ATOM 807 O O . ASN A 1 101 ? 0.828 -13.945 -19.25 1 94.31 101 ASN A O 1
ATOM 811 N N . SER A 1 102 ? 2.047 -12.062 -19 1 95 102 SER A N 1
ATOM 812 C CA . SER A 1 102 ? 3.088 -12.766 -18.266 1 95 102 SER A CA 1
ATOM 813 C C . SER A 1 102 ? 2.541 -13.344 -16.953 1 95 102 SER A C 1
ATOM 815 O O . SER A 1 102 ? 2.822 -14.492 -16.609 1 95 102 SER A O 1
ATOM 817 N N . VAL A 1 103 ? 1.772 -12.531 -16.266 1 95.69 103 VAL A N 1
ATOM 818 C CA . VAL A 1 103 ? 1.206 -12.969 -14.992 1 95.69 103 VAL A CA 1
ATOM 819 C C . VAL A 1 103 ? 0.248 -14.133 -15.227 1 95.69 103 VAL A C 1
ATOM 821 O O . VAL A 1 103 ? 0.274 -15.125 -14.5 1 95.69 103 VAL A O 1
ATOM 824 N N . HIS A 1 104 ? -0.505 -13.969 -16.125 1 91.06 104 HIS A N 1
ATOM 825 C CA . HIS A 1 104 ? -1.478 -15.008 -16.453 1 91.06 104 HIS A CA 1
ATOM 826 C C . HIS A 1 104 ? -0.786 -16.312 -16.828 1 91.06 104 HIS A C 1
ATOM 828 O O . HIS A 1 104 ? -1.274 -17.406 -16.5 1 91.06 104 HIS A O 1
ATOM 834 N N . GLN A 1 105 ? 0.324 -16.266 -17.438 1 89.19 105 GLN A N 1
ATOM 835 C CA . GLN A 1 105 ? 1.024 -17.438 -17.969 1 89.19 105 GLN A CA 1
ATOM 836 C C . GLN A 1 105 ? 1.902 -18.078 -16.891 1 89.19 105 GLN A C 1
ATOM 838 O O . GLN A 1 105 ? 1.987 -19.312 -16.812 1 89.19 105 GLN A O 1
ATOM 843 N N . TYR A 1 106 ? 2.514 -17.266 -16.109 1 90.75 106 TYR A N 1
ATOM 844 C CA . TYR A 1 106 ? 3.609 -17.781 -15.305 1 90.75 106 TYR A CA 1
ATOM 845 C C . TYR A 1 106 ? 3.221 -17.844 -13.836 1 90.75 106 TYR A C 1
ATOM 847 O O . TYR A 1 106 ? 3.965 -18.391 -13.008 1 90.75 106 TYR A O 1
ATOM 855 N N . THR A 1 107 ? 2.146 -17.234 -13.508 1 93 107 THR A N 1
ATOM 856 C CA . THR A 1 107 ? 1.773 -17.172 -12.102 1 93 107 THR A CA 1
ATOM 857 C C . THR A 1 107 ? 0.684 -18.203 -11.789 1 93 107 THR A C 1
ATOM 859 O O . THR A 1 107 ? -0.312 -18.297 -12.508 1 93 107 THR A O 1
ATOM 862 N N . ARG A 1 108 ? 0.914 -18.984 -10.758 1 92.31 108 ARG A N 1
ATOM 863 C CA . ARG A 1 108 ? -0.045 -19.938 -10.227 1 92.31 108 ARG A CA 1
ATOM 864 C C . ARG A 1 108 ? -0.125 -19.844 -8.711 1 92.31 108 ARG A C 1
ATOM 866 O O . ARG A 1 108 ? 0.715 -19.203 -8.078 1 92.31 108 ARG A O 1
ATOM 873 N N . LYS A 1 109 ? -1.16 -20.531 -8.203 1 93.56 109 LYS A N 1
ATOM 874 C CA . LYS A 1 109 ? -1.239 -20.594 -6.75 1 93.56 109 LYS A CA 1
ATOM 875 C C . LYS A 1 109 ? 0.053 -21.141 -6.152 1 93.56 109 LYS A C 1
ATOM 877 O O . LYS A 1 109 ? 0.603 -22.125 -6.652 1 93.56 109 LYS A O 1
ATOM 882 N N . GLY A 1 110 ? 0.521 -20.438 -5.207 1 93.5 110 GLY A N 1
ATOM 883 C CA . GLY A 1 110 ? 1.731 -20.906 -4.547 1 93.5 110 GLY A CA 1
ATOM 884 C C . GLY A 1 110 ? 2.994 -20.281 -5.113 1 93.5 110 GLY A C 1
ATOM 885 O O . GLY A 1 110 ? 4.062 -20.359 -4.504 1 93.5 110 GLY A O 1
ATOM 886 N N . SER A 1 111 ? 2.947 -19.641 -6.238 1 94.19 111 SER A N 1
ATOM 887 C CA . SER A 1 111 ? 4.105 -18.984 -6.832 1 94.19 111 SER A CA 1
ATOM 888 C C . SER A 1 111 ? 4.617 -17.859 -5.938 1 94.19 111 SER A C 1
ATOM 890 O O . SER A 1 111 ? 3.824 -17.125 -5.336 1 94.19 111 SER A O 1
ATOM 892 N N . ARG A 1 112 ? 5.973 -17.75 -5.883 1 95.56 112 ARG A N 1
ATOM 893 C CA . ARG A 1 112 ? 6.598 -16.625 -5.215 1 95.56 112 ARG A CA 1
ATOM 894 C C . ARG A 1 112 ? 6.848 -15.477 -6.195 1 95.56 112 ARG A C 1
ATOM 896 O O . ARG A 1 112 ? 7.469 -15.672 -7.242 1 95.56 112 ARG A O 1
ATOM 903 N N . VAL A 1 113 ? 6.328 -14.281 -5.82 1 97.38 113 VAL A N 1
ATOM 904 C CA . VAL A 1 113 ? 6.449 -13.172 -6.758 1 97.38 113 VAL A CA 1
ATOM 905 C C . VAL A 1 113 ? 6.805 -11.891 -5.996 1 97.38 113 VAL A C 1
ATOM 907 O O . VAL A 1 113 ? 6.445 -11.742 -4.828 1 97.38 113 VAL A O 1
ATOM 910 N N . LEU A 1 114 ? 7.586 -11.062 -6.605 1 98.56 114 LEU A N 1
ATOM 911 C CA . LEU A 1 114 ? 7.824 -9.695 -6.18 1 98.56 114 LEU A CA 1
ATOM 912 C C . LEU A 1 114 ? 6.992 -8.711 -7.004 1 98.56 114 LEU A C 1
ATOM 914 O O . LEU A 1 114 ? 7.113 -8.672 -8.234 1 98.56 114 LEU A O 1
ATOM 918 N N . VAL A 1 115 ? 6.117 -7.977 -6.34 1 98.75 115 VAL A N 1
ATOM 919 C CA . VAL A 1 115 ? 5.246 -7.016 -7.016 1 98.75 115 VAL A CA 1
ATOM 920 C C . VAL A 1 115 ? 5.656 -5.594 -6.637 1 98.75 115 VAL A C 1
ATOM 922 O O . VAL A 1 115 ? 5.828 -5.285 -5.457 1 98.75 115 VAL A O 1
ATOM 925 N N . GLN A 1 116 ? 5.887 -4.781 -7.598 1 98.88 116 GLN A N 1
ATOM 926 C CA . GLN A 1 116 ? 6.043 -3.34 -7.43 1 98.88 116 GLN A CA 1
ATOM 927 C C . GLN A 1 116 ? 4.902 -2.582 -8.109 1 98.88 116 GLN A C 1
ATOM 929 O O . GLN A 1 116 ? 4.551 -2.879 -9.25 1 98.88 116 GLN A O 1
ATOM 934 N N . GLY A 1 117 ? 4.34 -1.599 -7.375 1 98.75 117 GLY A N 1
ATOM 935 C CA . GLY A 1 117 ? 3.221 -0.86 -7.941 1 98.75 117 GLY A CA 1
ATOM 936 C C . GLY A 1 117 ? 2.76 0.289 -7.062 1 98.75 117 GLY A C 1
ATOM 937 O O . GLY A 1 117 ? 3.574 0.945 -6.414 1 98.75 117 GLY A O 1
ATOM 938 N N . ARG A 1 118 ? 1.432 0.566 -7.156 1 98.5 118 ARG A N 1
ATOM 939 C CA . ARG A 1 118 ? 0.836 1.682 -6.43 1 98.5 118 ARG A CA 1
ATOM 940 C C . ARG A 1 118 ? -0.461 1.262 -5.75 1 98.5 118 ARG A C 1
ATOM 942 O O . ARG A 1 118 ? -1.181 0.396 -6.25 1 98.5 118 ARG A O 1
ATOM 949 N N . LEU A 1 119 ? -0.701 1.941 -4.68 1 98.69 119 LEU A N 1
ATOM 950 C CA . LEU A 1 119 ? -1.933 1.707 -3.932 1 98.69 119 LEU A CA 1
ATOM 951 C C . LEU A 1 119 ? -3.062 2.586 -4.457 1 98.69 119 LEU A C 1
ATOM 953 O O . LEU A 1 119 ? -2.949 3.814 -4.457 1 98.69 119 LEU A O 1
ATOM 957 N N . VAL A 1 120 ? -4.105 1.96 -4.91 1 98 120 VAL A N 1
ATOM 958 C CA . VAL A 1 120 ? -5.234 2.666 -5.504 1 98 120 VAL A CA 1
ATOM 959 C C . VAL A 1 120 ? -6.527 2.248 -4.809 1 98 120 VAL A C 1
ATOM 961 O O . VAL A 1 120 ? -6.707 1.076 -4.473 1 98 120 VAL A O 1
ATOM 964 N N . TYR A 1 121 ? -7.395 3.225 -4.621 1 96.88 121 TYR A N 1
ATOM 965 C CA . TYR A 1 121 ? -8.656 2.955 -3.936 1 96.88 121 TYR A CA 1
ATOM 966 C C . TYR A 1 121 ? -9.836 3.066 -4.895 1 96.88 121 TYR A C 1
ATOM 968 O O . TYR A 1 121 ? -9.805 3.863 -5.832 1 96.88 121 TYR A O 1
ATOM 976 N N . GLY A 1 122 ? -10.758 2.197 -4.715 1 93.94 122 GLY A N 1
ATOM 977 C CA . GLY A 1 122 ? -12.031 2.227 -5.418 1 93.94 122 GLY A CA 1
ATOM 978 C C . GLY A 1 122 ? -13.234 2.195 -4.484 1 93.94 122 GLY A C 1
ATOM 979 O O . GLY A 1 122 ? -13.07 2.193 -3.264 1 93.94 122 GLY A O 1
ATOM 980 N N . GLU A 1 123 ? -14.422 2.363 -5.086 1 92.38 123 GLU A N 1
ATOM 981 C CA . GLU A 1 123 ? -15.656 2.316 -4.312 1 92.38 123 GLU A CA 1
ATOM 982 C C . GLU A 1 123 ? -16.609 1.251 -4.855 1 92.38 123 GLU A C 1
ATOM 984 O O . GLU A 1 123 ? -16.719 1.07 -6.07 1 92.38 123 GLU A O 1
ATOM 989 N N . ILE A 1 124 ? -17.156 0.555 -3.9 1 86.06 124 ILE A N 1
ATOM 990 C CA . ILE A 1 124 ? -18.172 -0.428 -4.285 1 86.06 124 ILE A CA 1
ATOM 991 C C . ILE A 1 124 ? -19.438 -0.226 -3.453 1 86.06 124 ILE A C 1
ATOM 993 O O . ILE A 1 124 ? -19.359 0.036 -2.25 1 86.06 124 ILE A O 1
ATOM 997 N N . THR A 1 125 ? -20.531 -0.233 -4.207 1 87 125 THR A N 1
ATOM 998 C CA . THR A 1 125 ? -21.812 -0.115 -3.535 1 87 125 THR A CA 1
ATOM 999 C C . THR A 1 125 ? -22.469 -1.485 -3.377 1 87 125 THR A C 1
ATOM 1001 O O . THR A 1 125 ? -22.656 -2.209 -4.359 1 87 125 THR A O 1
ATOM 1004 N N . ASP A 1 126 ? -22.734 -1.759 -2.131 1 78.94 126 ASP A N 1
ATOM 1005 C CA . ASP A 1 126 ? -23.328 -3.072 -1.875 1 78.94 126 ASP A CA 1
ATOM 1006 C C . ASP A 1 126 ? -24.812 -3.088 -2.211 1 78.94 126 ASP A C 1
ATOM 1008 O O . ASP A 1 126 ? -25.375 -2.059 -2.588 1 78.94 126 ASP A O 1
ATOM 1012 N N . ALA A 1 127 ? -25.359 -4.328 -2.217 1 79.5 127 ALA A N 1
ATOM 1013 C CA . ALA A 1 127 ? -26.766 -4.535 -2.57 1 79.5 127 ALA A CA 1
ATOM 1014 C C . ALA A 1 127 ? -27.672 -3.691 -1.688 1 79.5 127 ALA A C 1
ATOM 1016 O O . ALA A 1 127 ? -28.781 -3.324 -2.1 1 79.5 127 ALA A O 1
ATOM 1017 N N . LYS A 1 128 ? -27.266 -3.375 -0.564 1 79.56 128 LYS A N 1
ATOM 1018 C CA . LYS A 1 128 ? -28.078 -2.609 0.379 1 79.56 128 LYS A CA 1
ATOM 1019 C C . LYS A 1 128 ? -27.859 -1.11 0.194 1 79.56 128 LYS A C 1
ATOM 1021 O O . LYS A 1 128 ? -28.422 -0.303 0.938 1 79.56 128 LYS A O 1
ATOM 1026 N N . GLY A 1 129 ? -27.047 -0.712 -0.744 1 80 129 GLY A N 1
ATOM 1027 C CA . GLY A 1 129 ? -26.844 0.693 -1.065 1 80 129 GLY A CA 1
ATOM 1028 C C . GLY A 1 129 ? -25.672 1.317 -0.32 1 80 129 GLY A C 1
ATOM 1029 O O . GLY A 1 129 ? -25.422 2.514 -0.458 1 80 129 GLY A O 1
ATOM 1030 N N . ALA A 1 130 ? -25.094 0.584 0.554 1 81.44 130 ALA A N 1
ATOM 1031 C CA . ALA A 1 130 ? -23.969 1.122 1.297 1 81.44 130 ALA A CA 1
ATOM 1032 C C . ALA A 1 130 ? -22.688 1.086 0.455 1 81.44 130 ALA A C 1
ATOM 1034 O O . ALA A 1 130 ? -22.438 0.104 -0.245 1 81.44 130 ALA A O 1
ATOM 1035 N N . THR A 1 131 ? -21.969 2.238 0.495 1 87.12 131 THR A N 1
ATOM 1036 C CA . THR A 1 131 ? -20.719 2.342 -0.26 1 87.12 131 THR A CA 1
ATOM 1037 C C . THR A 1 131 ? -19.531 2.01 0.625 1 87.12 131 THR A C 1
ATOM 1039 O O . THR A 1 131 ? -19.453 2.463 1.769 1 87.12 131 THR A O 1
ATOM 1042 N N . HIS A 1 132 ? -18.672 1.085 0.045 1 87.88 132 HIS A N 1
ATOM 1043 C CA . HIS A 1 132 ? -17.453 0.736 0.766 1 87.88 132 HIS A CA 1
ATOM 1044 C C . HIS A 1 132 ? -16.203 0.997 -0.087 1 87.88 132 HIS A C 1
ATOM 1046 O O . HIS A 1 132 ? -16.25 0.832 -1.309 1 87.88 132 HIS A O 1
ATOM 1052 N N . VAL A 1 133 ? -15.164 1.39 0.636 1 91.31 133 VAL A N 1
ATOM 1053 C CA . VAL A 1 133 ? -13.898 1.657 -0.052 1 91.31 133 VAL A CA 1
ATOM 1054 C C . VAL A 1 133 ? -13.125 0.354 -0.239 1 91.31 133 VAL A C 1
ATOM 1056 O O . VAL A 1 133 ? -13.055 -0.469 0.676 1 91.31 133 VAL A O 1
ATOM 1059 N N . THR A 1 134 ? -12.672 0.169 -1.428 1 94.25 134 THR A N 1
ATOM 1060 C CA . THR A 1 134 ? -11.805 -0.966 -1.72 1 94.25 134 THR A CA 1
ATOM 1061 C C . THR A 1 134 ? -10.383 -0.497 -2.016 1 94.25 134 THR A C 1
ATOM 1063 O O . THR A 1 134 ? -10.164 0.662 -2.375 1 94.25 134 THR A O 1
ATOM 1066 N N . SER A 1 135 ? -9.406 -1.357 -1.714 1 97.44 135 SER A N 1
ATOM 1067 C CA . SER A 1 135 ? -8.008 -1.064 -2.018 1 97.44 135 SER A CA 1
ATOM 1068 C C . SER A 1 135 ? -7.406 -2.135 -2.92 1 97.44 135 SER A C 1
ATOM 1070 O O . SER A 1 135 ? -7.73 -3.316 -2.795 1 97.44 135 SER A O 1
ATOM 1072 N N . THR A 1 136 ? -6.578 -1.691 -3.811 1 98.19 136 THR A N 1
ATOM 1073 C CA . THR A 1 136 ? -5.84 -2.602 -4.68 1 98.19 136 THR A CA 1
ATOM 1074 C C . THR A 1 136 ? -4.441 -2.061 -4.969 1 98.19 136 THR A C 1
ATOM 1076 O O . THR A 1 136 ? -4.23 -0.846 -4.977 1 98.19 136 THR A O 1
ATOM 1079 N N . VAL A 1 137 ? -3.535 -2.979 -5.039 1 98.81 137 VAL A N 1
ATOM 1080 C CA . VAL A 1 137 ? -2.211 -2.617 -5.531 1 98.81 137 VAL A CA 1
ATOM 1081 C C . VAL A 1 137 ? -2.154 -2.811 -7.047 1 98.81 137 VAL A C 1
ATOM 1083 O O . VAL A 1 137 ? -2.203 -3.941 -7.535 1 98.81 137 VAL A O 1
ATOM 1086 N N . VAL A 1 138 ? -2.094 -1.702 -7.746 1 98.31 138 VAL A N 1
ATOM 1087 C CA . VAL A 1 138 ? -1.932 -1.763 -9.195 1 98.31 138 VAL A CA 1
ATOM 1088 C C . VAL A 1 138 ? -0.464 -2.006 -9.539 1 98.31 138 VAL A C 1
ATOM 1090 O O . VAL A 1 138 ? 0.395 -1.171 -9.25 1 98.31 138 VAL A O 1
ATOM 1093 N N . ALA A 1 139 ? -0.203 -3.098 -10.219 1 98.62 139 ALA A N 1
ATOM 1094 C CA . ALA A 1 139 ? 1.176 -3.514 -10.469 1 98.62 139 ALA A CA 1
ATOM 1095 C C . ALA A 1 139 ? 1.772 -2.762 -11.656 1 98.62 139 ALA A C 1
ATOM 1097 O O . ALA A 1 139 ? 1.161 -2.689 -12.719 1 98.62 139 ALA A O 1
ATOM 1098 N N . ASP A 1 140 ? 2.965 -2.24 -11.422 1 98 140 ASP A N 1
ATOM 1099 C CA . ASP A 1 140 ? 3.787 -1.688 -12.492 1 98 140 ASP A CA 1
ATOM 1100 C C . ASP A 1 140 ? 4.785 -2.723 -13.008 1 98 140 ASP A C 1
ATOM 1102 O O . ASP A 1 140 ? 5.176 -2.693 -14.172 1 98 140 ASP A O 1
ATOM 1106 N N . ASP A 1 141 ? 5.18 -3.57 -12.102 1 98.31 141 ASP A N 1
ATOM 1107 C CA . ASP A 1 141 ? 6.113 -4.645 -12.438 1 98.31 141 ASP A CA 1
ATOM 1108 C C . ASP A 1 141 ? 5.902 -5.859 -11.539 1 98.31 141 ASP A C 1
ATOM 1110 O O . ASP A 1 141 ? 5.512 -5.719 -10.375 1 98.31 141 ASP A O 1
ATOM 1114 N N . VAL A 1 142 ? 6.141 -6.988 -12.133 1 97.94 142 VAL A N 1
ATOM 1115 C CA . VAL A 1 142 ? 6.07 -8.25 -11.414 1 97.94 142 VAL A CA 1
ATOM 1116 C C . VAL A 1 142 ? 7.273 -9.117 -11.766 1 97.94 142 VAL A C 1
ATOM 1118 O O . VAL A 1 142 ? 7.547 -9.359 -12.945 1 97.94 142 VAL A O 1
ATOM 1121 N N . ILE A 1 143 ? 7.957 -9.57 -10.758 1 97.25 143 ILE A N 1
ATOM 1122 C CA . ILE A 1 143 ? 9.07 -10.492 -10.938 1 97.25 143 ILE A CA 1
ATOM 1123 C C . ILE A 1 143 ? 8.703 -11.867 -10.375 1 97.25 143 ILE A C 1
ATOM 1125 O O . ILE A 1 143 ? 8.328 -11.984 -9.211 1 97.25 143 ILE A O 1
AT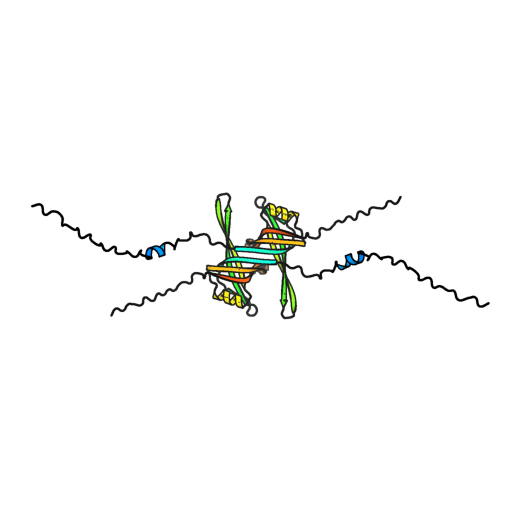OM 1129 N N . PHE A 1 144 ? 8.844 -12.852 -11.203 1 94.94 144 PHE A N 1
ATOM 1130 C CA . PHE A 1 144 ? 8.5 -14.219 -10.828 1 94.94 144 PHE A CA 1
ATOM 1131 C C . PHE A 1 144 ? 9.719 -14.945 -10.266 1 94.94 144 PHE A C 1
ATOM 1133 O O . PHE A 1 144 ? 10.727 -15.102 -10.961 1 94.94 144 PHE A O 1
ATOM 1140 N N . LEU A 1 145 ? 9.711 -15.383 -9.023 1 92.31 145 LEU A N 1
ATOM 1141 C CA . LEU A 1 145 ? 10.867 -15.984 -8.375 1 92.31 145 LEU A CA 1
ATOM 1142 C C . LEU A 1 145 ? 10.75 -17.5 -8.352 1 92.31 145 LEU A C 1
ATOM 1144 O O . LEU A 1 145 ? 11.766 -18.203 -8.305 1 92.31 145 LEU A O 1
ATOM 1148 N N . SER A 1 146 ? 9.734 -18.078 -8.102 1 81.94 146 SER A N 1
ATOM 1149 C CA . SER A 1 146 ? 9.555 -19.516 -8.148 1 81.94 146 SER A CA 1
ATOM 1150 C C . SER A 1 146 ? 8.156 -19.891 -8.633 1 81.94 146 SER A C 1
ATOM 1152 O O . SER A 1 146 ? 7.219 -19.094 -8.5 1 81.94 146 SER A O 1
ATOM 1154 N N . GLN A 1 147 ? 8.312 -21.109 -9.422 1 68.75 147 GLN A N 1
ATOM 1155 C CA . GLN A 1 147 ? 7.016 -21.562 -9.922 1 68.75 147 GLN A CA 1
ATOM 1156 C C . GLN A 1 147 ? 6.328 -22.469 -8.898 1 68.75 147 GLN A C 1
ATOM 1158 O O . GLN A 1 147 ? 6.992 -23.156 -8.117 1 68.75 147 GLN A O 1
ATOM 1163 N N . GLY A 1 148 ? 5.254 -22.062 -8.531 1 62.44 148 GLY A N 1
ATOM 1164 C CA . GLY A 1 148 ? 4.496 -22.984 -7.703 1 62.44 148 GLY A CA 1
ATOM 1165 C C . GLY A 1 148 ? 4.547 -24.422 -8.195 1 62.44 148 GLY A C 1
ATOM 1166 O O . GLY A 1 148 ? 5.043 -24.688 -9.297 1 62.44 148 GLY A O 1
ATOM 1167 N N . ALA A 1 149 ? 4.5 -25.406 -7.34 1 55.25 149 ALA A N 1
ATOM 1168 C CA . ALA A 1 149 ? 4.594 -26.828 -7.629 1 55.25 149 ALA A CA 1
ATOM 1169 C C . ALA A 1 149 ? 3.898 -27.172 -8.945 1 55.25 149 ALA A C 1
ATOM 1171 O O . ALA A 1 149 ? 2.73 -26.828 -9.141 1 55.25 149 ALA A O 1
ATOM 1172 N N . ARG A 1 150 ? 4.66 -27.016 -10.016 1 53.47 150 ARG A N 1
ATOM 1173 C CA . ARG A 1 150 ? 4.02 -27.734 -11.109 1 53.47 150 ARG A CA 1
ATOM 1174 C C . ARG A 1 150 ? 3.826 -29.219 -10.75 1 53.47 150 ARG A C 1
ATOM 1176 O O . ARG A 1 150 ? 4.637 -29.797 -10.031 1 53.47 150 ARG A O 1
ATOM 1183 N N . THR A 1 151 ? 2.646 -29.656 -10.469 1 45.66 151 THR A N 1
ATOM 1184 C CA . THR A 1 151 ? 2.459 -31.094 -10.375 1 45.66 151 THR A CA 1
ATOM 1185 C C . THR A 1 151 ? 3.289 -31.828 -11.43 1 45.66 151 THR A C 1
ATOM 1187 O O . THR A 1 151 ? 3.094 -31.609 -12.633 1 45.66 151 THR A O 1
ATOM 1190 N N . SER A 1 152 ? 4.605 -31.906 -11.203 1 44.72 152 SER A N 1
ATOM 1191 C CA . SER A 1 152 ? 5.332 -32.812 -12.07 1 44.72 152 SER A CA 1
ATOM 1192 C C . SER A 1 152 ? 4.504 -34.062 -12.375 1 44.72 152 SER A C 1
ATOM 1194 O O . SER A 1 152 ? 4.156 -34.812 -11.469 1 44.72 152 SER A O 1
ATOM 1196 N N . THR A 1 153 ? 3.49 -34.031 -13.281 1 42.56 153 THR A N 1
ATOM 1197 C CA . THR A 1 153 ? 3.064 -35.281 -13.883 1 42.56 153 THR A CA 1
ATOM 1198 C C . THR A 1 153 ? 4.27 -36.094 -14.367 1 42.56 153 THR A C 1
ATOM 1200 O O . THR A 1 153 ? 4.875 -35.75 -15.383 1 42.56 153 THR A O 1
ATOM 1203 N N . THR A 1 154 ? 5.328 -36.188 -13.648 1 40.72 154 THR A N 1
ATOM 1204 C CA . THR A 1 154 ? 6.273 -37.219 -14.008 1 40.72 154 THR A CA 1
ATOM 1205 C C . THR A 1 154 ? 5.543 -38.531 -14.289 1 40.72 154 THR A C 1
ATOM 1207 O O . THR A 1 154 ? 4.957 -39.125 -13.375 1 40.72 154 THR A O 1
ATOM 1210 N N . GLU A 1 155 ? 4.828 -38.656 -15.398 1 38.47 155 GLU A N 1
ATOM 1211 C CA . GLU A 1 155 ? 4.602 -39.969 -15.984 1 38.47 155 GLU A CA 1
ATOM 1212 C C . GLU A 1 155 ? 5.875 -40.781 -15.969 1 38.47 155 GLU A C 1
ATOM 1214 O O . GLU A 1 155 ? 6.852 -40.469 -16.656 1 38.47 155 GLU A O 1
ATOM 1219 N N . ASP A 1 156 ? 6.367 -41.188 -14.844 1 40.75 156 ASP A N 1
ATOM 1220 C CA . ASP A 1 156 ? 7.238 -42.344 -14.805 1 40.75 156 ASP A CA 1
ATOM 1221 C C . ASP A 1 156 ? 6.793 -43.406 -15.828 1 40.75 156 ASP A C 1
ATOM 1223 O O . ASP A 1 156 ? 5.762 -44.031 -15.648 1 40.75 156 ASP A O 1
ATOM 1227 N N . GLU A 1 157 ? 6.789 -43.125 -17.125 1 39.78 157 GLU A N 1
ATOM 1228 C CA . GLU A 1 157 ? 6.727 -44.188 -18.125 1 39.78 157 GLU A CA 1
ATOM 1229 C C . GLU A 1 157 ? 7.668 -45.344 -17.766 1 39.78 157 GLU A C 1
ATOM 1231 O O . GLU A 1 157 ? 8.883 -45.125 -17.656 1 39.78 157 GLU A O 1
ATOM 1236 N N . HIS A 1 158 ? 7.184 -46.281 -16.875 1 43.88 158 HIS A N 1
ATOM 1237 C CA . HIS A 1 158 ? 7.668 -47.625 -16.75 1 43.88 158 HIS A CA 1
ATOM 1238 C C . HIS A 1 158 ? 8.078 -48.219 -18.094 1 43.88 158 HIS A C 1
ATOM 1240 O O . HIS A 1 158 ? 7.23 -48.469 -18.953 1 43.88 158 HIS A O 1
ATOM 1246 N N . LEU A 1 159 ? 9.141 -47.812 -18.656 1 42.59 159 LEU A N 1
ATOM 1247 C CA . LEU A 1 159 ? 9.766 -48.625 -19.688 1 42.59 159 LEU A CA 1
ATOM 1248 C C . LEU A 1 159 ? 9.789 -50.094 -19.266 1 42.59 159 LEU A C 1
ATOM 1250 O O . LEU A 1 159 ? 10.336 -50.438 -18.203 1 42.59 159 LEU A O 1
ATOM 1254 N N . ALA A 1 160 ? 8.641 -50.781 -19.406 1 43.28 160 ALA A N 1
ATOM 1255 C CA . ALA A 1 160 ? 8.539 -52.25 -19.469 1 43.28 160 ALA A CA 1
ATOM 1256 C C . ALA A 1 160 ? 9.742 -52.844 -20.188 1 43.28 160 ALA A C 1
ATOM 1258 O O . ALA A 1 160 ? 10.023 -52.5 -21.344 1 43.28 160 ALA A O 1
ATOM 1259 N N . ASP A 1 161 ? 10.828 -53.094 -19.531 1 40.56 161 ASP A N 1
ATOM 1260 C CA . ASP A 1 161 ? 11.836 -54.062 -19.984 1 40.56 161 ASP A CA 1
ATOM 1261 C C . ASP A 1 161 ? 11.18 -55.312 -20.547 1 40.56 161 ASP A C 1
ATOM 1263 O O . ASP A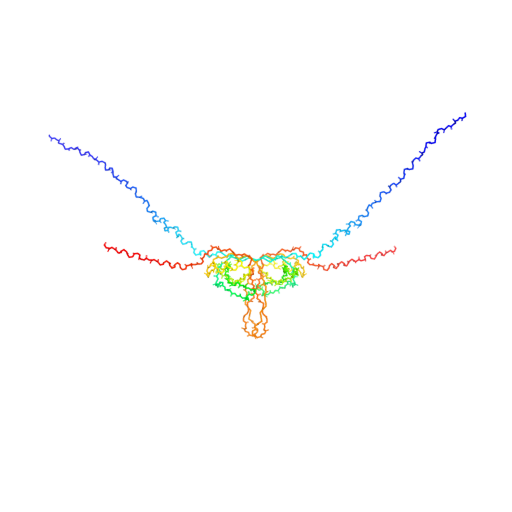 1 161 ? 10.5 -56.062 -19.828 1 40.56 161 ASP A O 1
ATOM 1267 N N . SER A 1 162 ? 10.539 -55.219 -21.703 1 42.75 162 SER A N 1
ATOM 1268 C CA . SER A 1 162 ? 10.328 -56.406 -22.531 1 42.75 162 SER A CA 1
ATOM 1269 C C . SER A 1 162 ? 11.602 -57.25 -22.609 1 42.75 162 SER A C 1
ATOM 1271 O O . SER A 1 162 ? 12.5 -56.938 -23.406 1 42.75 162 SER A O 1
ATOM 1273 N N . SER A 1 163 ? 12.109 -57.688 -21.484 1 38.12 163 SER A N 1
ATOM 1274 C CA . SER A 1 163 ? 13.016 -58.812 -21.594 1 38.12 163 SER A CA 1
ATOM 1275 C C . SER A 1 163 ? 12.375 -59.969 -22.391 1 38.12 163 SER A C 1
ATOM 1277 O O . SER A 1 163 ? 11.422 -60.594 -21.922 1 38.12 163 SER A O 1
ATOM 1279 N N . TYR A 1 164 ? 12.422 -59.781 -23.719 1 30.45 164 TYR A N 1
ATOM 1280 C CA . TYR A 1 164 ? 12.641 -61 -24.469 1 30.45 164 TYR A CA 1
ATOM 1281 C C . TYR A 1 164 ? 13.953 -61.656 -24.062 1 30.45 164 TYR A C 1
ATOM 1283 O O . TYR A 1 164 ? 14.922 -60.969 -23.719 1 30.45 164 TYR A O 1
ATOM 1291 N N . MET B 1 1 ? 71.125 -83.375 13.312 1 28.62 1 MET B N 1
ATOM 1292 C CA . MET B 1 1 ? 70.438 -83.312 12.016 1 28.62 1 MET B CA 1
ATOM 1293 C C . MET B 1 1 ? 69.312 -82.312 12.078 1 28.62 1 MET B C 1
ATOM 1295 O O . MET B 1 1 ? 68.125 -82.75 12.156 1 28.62 1 MET B O 1
ATOM 1299 N N . SER B 1 2 ? 69.5 -81.125 12.867 1 30.31 2 SER B N 1
ATOM 1300 C CA . SER B 1 2 ? 68.625 -80.125 13.422 1 30.31 2 SER B CA 1
ATOM 1301 C C . SER B 1 2 ? 68.062 -79.25 12.32 1 30.31 2 SER B C 1
ATOM 1303 O O . SER B 1 2 ? 68.75 -78.5 11.641 1 30.31 2 SER B O 1
ATOM 1305 N N . ILE B 1 3 ? 67 -79.562 11.633 1 27.52 3 ILE B N 1
ATOM 1306 C CA . ILE B 1 3 ? 66.375 -79.188 10.375 1 27.52 3 ILE B CA 1
ATOM 1307 C C . ILE B 1 3 ? 65.812 -77.75 10.469 1 27.52 3 ILE B C 1
ATOM 1309 O O . ILE B 1 3 ? 66.062 -76.938 9.57 1 27.52 3 ILE B O 1
ATOM 1313 N N . GLY B 1 4 ? 64.938 -77.188 11.375 1 25.55 4 GLY B N 1
ATOM 1314 C CA . GLY B 1 4 ? 63.594 -76.812 10.883 1 25.55 4 GLY B CA 1
ATOM 1315 C C . GLY B 1 4 ? 63.531 -75.375 10.453 1 25.55 4 GLY B C 1
ATOM 1316 O O . GLY B 1 4 ? 62.562 -74.938 9.781 1 25.55 4 GLY B O 1
ATOM 1317 N N . ALA B 1 5 ? 64.125 -74.188 11.094 1 30.83 5 ALA B N 1
ATOM 1318 C CA . ALA B 1 5 ? 63.312 -73.062 11.492 1 30.83 5 ALA B CA 1
ATOM 1319 C C . ALA B 1 5 ? 63.125 -72.062 10.32 1 30.83 5 ALA B C 1
ATOM 1321 O O . ALA B 1 5 ? 63.906 -71.125 10.148 1 30.83 5 ALA B O 1
ATOM 1322 N N . LYS B 1 6 ? 63 -72.438 9.016 1 28.83 6 LYS B N 1
ATOM 1323 C CA . LYS B 1 6 ? 63.156 -71.438 7.941 1 28.83 6 LYS B CA 1
ATOM 1324 C C . LYS B 1 6 ? 61.938 -70.5 7.879 1 28.83 6 LYS B C 1
ATOM 1326 O O . LYS B 1 6 ? 61.75 -69.812 6.887 1 28.83 6 LYS B O 1
ATOM 1331 N N . LYS B 1 7 ? 60.906 -70.375 8.82 1 31.86 7 LYS B N 1
ATOM 1332 C CA . LYS B 1 7 ? 59.656 -69.875 8.305 1 31.86 7 LYS B CA 1
ATOM 1333 C C . LYS B 1 7 ? 59.75 -68.375 7.914 1 31.86 7 LYS B C 1
ATOM 1335 O O . LYS B 1 7 ? 60 -67.5 8.766 1 31.86 7 LYS B O 1
ATOM 1340 N N . ILE B 1 8 ? 60.281 -67.938 6.762 1 32.56 8 ILE B N 1
ATOM 1341 C CA . ILE B 1 8 ? 60.312 -66.562 6.254 1 32.56 8 ILE B CA 1
ATOM 1342 C C . ILE B 1 8 ? 58.906 -66.062 6.074 1 32.56 8 ILE B C 1
ATOM 1344 O O . ILE B 1 8 ? 58.062 -66.688 5.426 1 32.56 8 ILE B O 1
ATOM 1348 N N . SER B 1 9 ? 58.312 -65.188 7 1 30.08 9 SER B N 1
ATOM 1349 C CA . SER B 1 9 ? 57.062 -64.438 7.113 1 30.08 9 SER B CA 1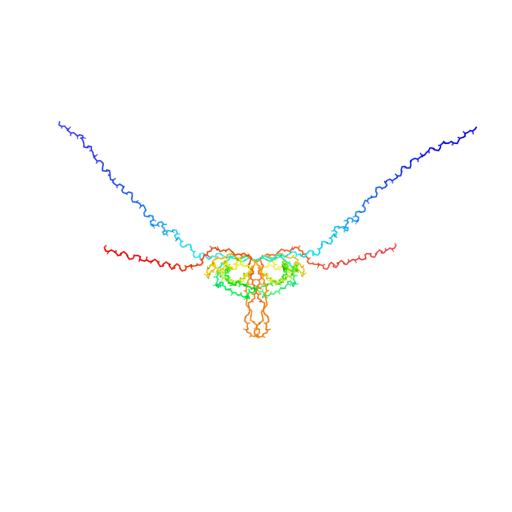
ATOM 1350 C C . SER B 1 9 ? 56.812 -63.594 5.859 1 30.08 9 SER B C 1
ATOM 1352 O O . SER B 1 9 ? 57.625 -62.75 5.496 1 30.08 9 SER B O 1
ATOM 1354 N N . LYS B 1 10 ? 56.344 -64.125 4.73 1 32.5 10 LYS B N 1
ATOM 1355 C CA . LYS B 1 10 ? 55.906 -63.375 3.553 1 32.5 10 LYS B CA 1
ATOM 1356 C C . LYS B 1 10 ? 54.875 -62.312 3.928 1 32.5 10 LYS B C 1
ATOM 1358 O O . LYS B 1 10 ? 53.844 -62.625 4.5 1 32.5 10 LYS B O 1
ATOM 1363 N N . LEU B 1 11 ? 55.156 -61.031 4.297 1 33.44 11 LEU B N 1
ATOM 1364 C CA . LEU B 1 11 ? 54.406 -59.781 4.484 1 33.44 11 LEU B CA 1
ATOM 1365 C C . LEU B 1 11 ? 53.438 -59.562 3.332 1 33.44 11 LEU B C 1
ATOM 1367 O O . LEU B 1 11 ? 53.844 -59.5 2.172 1 33.44 11 LEU B O 1
ATOM 1371 N N . CYS B 1 12 ? 52.062 -59.844 3.398 1 27.5 12 CYS B N 1
ATOM 1372 C CA . CYS B 1 12 ? 50.812 -59.719 2.652 1 27.5 12 CYS B CA 1
ATOM 1373 C C . CYS B 1 12 ? 50.656 -58.312 2.117 1 27.5 12 CYS B C 1
ATOM 1375 O O . CYS B 1 12 ? 50.625 -57.344 2.889 1 27.5 12 CYS B O 1
ATOM 1377 N N . ALA B 1 13 ? 51.094 -57.844 0.918 1 32.47 13 ALA B N 1
ATOM 1378 C CA . ALA B 1 13 ? 50.781 -56.719 0.046 1 32.47 13 ALA B CA 1
ATOM 1379 C C . ALA B 1 13 ? 49.281 -56.5 -0.074 1 32.47 13 ALA B C 1
ATOM 1381 O O . ALA B 1 13 ? 48.594 -57.188 -0.844 1 32.47 13 ALA B O 1
ATOM 1382 N N . GLY B 1 14 ? 48.438 -56.656 1.006 1 32.91 14 GLY B N 1
ATOM 1383 C CA . GLY B 1 14 ? 47 -56.438 0.832 1 32.91 14 GLY B CA 1
ATOM 1384 C C . GLY B 1 14 ? 46.688 -55.188 0.039 1 32.91 14 GLY B C 1
ATOM 1385 O O . GLY B 1 14 ? 47.438 -54.188 0.116 1 32.91 14 GLY B O 1
ATOM 1386 N N . LEU B 1 15 ? 45.844 -55.312 -1.074 1 34.88 15 LEU B N 1
ATOM 1387 C CA . LEU B 1 15 ? 45.125 -54.562 -2.088 1 34.88 15 LEU B CA 1
ATOM 1388 C C . LEU B 1 15 ? 44.312 -53.438 -1.448 1 34.88 15 LEU B C 1
ATOM 1390 O O . LEU B 1 15 ? 43.375 -53.688 -0.704 1 34.88 15 LEU B O 1
ATOM 1394 N N . PHE B 1 16 ? 44.938 -52.312 -1.008 1 42.81 16 PHE B N 1
ATOM 1395 C CA . PHE B 1 16 ? 44.219 -51.094 -0.689 1 42.81 16 PHE B CA 1
ATOM 1396 C C . PHE B 1 16 ? 43.219 -50.719 -1.795 1 42.81 16 PHE B C 1
ATOM 1398 O O . PHE B 1 16 ? 43.625 -50.281 -2.875 1 42.81 16 PHE B O 1
ATOM 1405 N N . LEU B 1 17 ? 42.219 -51.562 -2.102 1 39.81 17 LEU B N 1
ATOM 1406 C CA . LEU B 1 17 ? 41.125 -51.062 -2.947 1 39.81 17 LEU B CA 1
ATOM 1407 C C . LEU B 1 17 ? 40.625 -49.719 -2.443 1 39.81 17 LEU B C 1
ATOM 1409 O O . LEU B 1 17 ? 40.219 -49.594 -1.291 1 39.81 17 LEU B O 1
ATOM 1413 N N . ARG B 1 18 ? 41.031 -48.594 -3.072 1 44.69 18 ARG B N 1
ATOM 1414 C CA . ARG B 1 18 ? 40.469 -47.25 -3.043 1 44.69 18 ARG B CA 1
ATOM 1415 C C . ARG B 1 18 ? 38.938 -47.281 -3.141 1 44.69 18 ARG B C 1
ATOM 1417 O O . ARG B 1 18 ? 38.406 -47.656 -4.184 1 44.69 18 ARG B O 1
ATOM 1424 N N . SER B 1 19 ? 38.25 -47.812 -2.111 1 43 19 SER B N 1
ATOM 1425 C CA . SER B 1 19 ? 36.812 -47.562 -2.045 1 43 19 SER B CA 1
ATOM 1426 C C . SER B 1 19 ? 36.469 -46.125 -2.414 1 43 19 SER B C 1
ATOM 1428 O O . SER B 1 19 ? 37.031 -45.188 -1.825 1 43 19 SER B O 1
ATOM 1430 N N . ARG B 1 20 ? 36.125 -45.844 -3.699 1 47.72 20 ARG B N 1
ATOM 1431 C CA . ARG B 1 20 ? 35.469 -44.594 -4.105 1 47.72 20 ARG B CA 1
ATOM 1432 C C . ARG B 1 20 ? 34.438 -44.156 -3.09 1 47.72 20 ARG B C 1
ATOM 1434 O O . ARG B 1 20 ? 33.531 -44.938 -2.754 1 47.72 20 ARG B O 1
ATOM 1441 N N . PRO B 1 21 ? 34.812 -43.188 -2.266 1 49.34 21 PRO B N 1
ATOM 1442 C CA . PRO B 1 21 ? 33.75 -42.688 -1.38 1 49.34 21 PRO B CA 1
ATOM 1443 C C . PRO B 1 21 ? 32.406 -42.562 -2.09 1 49.34 21 PRO B C 1
ATOM 1445 O O . PRO B 1 21 ? 32.344 -42.188 -3.27 1 49.34 21 PRO B O 1
ATOM 1448 N N . ASP B 1 22 ? 31.469 -43.5 -1.862 1 45.25 22 ASP B N 1
ATOM 1449 C CA . ASP B 1 22 ? 30.094 -43.469 -2.355 1 45.25 22 ASP B CA 1
ATOM 1450 C C . ASP B 1 22 ? 29.531 -42.031 -2.312 1 45.25 22 ASP B C 1
ATOM 1452 O O . ASP B 1 22 ? 29.391 -41.438 -1.235 1 45.25 22 ASP B O 1
ATOM 1456 N N . VAL B 1 23 ? 29.75 -41.25 -3.395 1 50.84 23 VAL B N 1
ATOM 1457 C CA . VAL B 1 23 ? 29.141 -39.938 -3.674 1 50.84 23 VAL B CA 1
ATOM 1458 C C . VAL B 1 23 ? 27.656 -40 -3.334 1 50.84 23 VAL B C 1
ATOM 1460 O O . VAL B 1 23 ? 26.953 -39 -3.416 1 50.84 23 VAL B O 1
ATOM 1463 N N . SER B 1 24 ? 27.172 -41.312 -3.174 1 49.75 24 SER B N 1
ATOM 1464 C CA . SER B 1 24 ? 25.734 -41.312 -2.943 1 49.75 24 SER B CA 1
ATOM 1465 C C . SER B 1 24 ? 25.391 -40.625 -1.621 1 49.75 24 SER B C 1
ATOM 1467 O O . SER B 1 24 ? 24.297 -40.094 -1.467 1 49.75 24 SER B O 1
ATOM 1469 N N . LEU B 1 25 ? 26.281 -40.844 -0.584 1 49.62 25 LEU B N 1
ATOM 1470 C CA . LEU B 1 25 ? 25.938 -40.281 0.723 1 49.62 25 LEU B CA 1
ATOM 1471 C C . LEU B 1 25 ? 25.922 -38.75 0.687 1 49.62 25 LEU B C 1
ATOM 1473 O O . LEU B 1 25 ? 25.25 -38.125 1.495 1 49.62 25 LEU B O 1
ATOM 1477 N N . LEU B 1 26 ? 26.703 -38.281 -0.277 1 45.31 26 LEU B N 1
ATOM 1478 C CA . LEU B 1 26 ? 26.828 -36.812 -0.238 1 45.31 26 LEU B CA 1
ATOM 1479 C C . LEU B 1 26 ? 25.562 -36.156 -0.746 1 45.31 26 LEU B C 1
ATOM 1481 O O . LEU B 1 26 ? 25.359 -34.938 -0.554 1 45.31 26 LEU B O 1
ATOM 1485 N N . ARG B 1 27 ? 24.812 -37 -1.582 1 46.19 27 ARG B N 1
ATOM 1486 C CA . ARG B 1 27 ? 23.656 -36.312 -2.123 1 46.19 27 ARG B CA 1
ATOM 1487 C C . ARG B 1 27 ? 22.656 -35.938 -1.018 1 46.19 27 ARG B C 1
ATOM 1489 O O . ARG B 1 27 ? 21.828 -35.062 -1.188 1 46.19 27 ARG B O 1
ATOM 1496 N N . ARG B 1 28 ? 22.578 -37 -0.047 1 43.72 28 ARG B N 1
ATOM 1497 C CA . ARG B 1 28 ? 21.5 -36.844 0.906 1 43.72 28 ARG B CA 1
ATOM 1498 C C . ARG B 1 28 ? 21.75 -35.625 1.802 1 43.72 28 ARG B C 1
ATOM 1500 O O . ARG B 1 28 ? 20.906 -35.25 2.611 1 43.72 28 ARG B O 1
ATOM 1507 N N . LEU B 1 29 ? 23.031 -35.406 2.049 1 41.56 29 LEU B N 1
ATOM 1508 C CA . LEU B 1 29 ? 23.234 -34.5 3.168 1 41.56 29 LEU B CA 1
ATOM 1509 C C . LEU B 1 29 ? 22.609 -33.156 2.889 1 41.56 29 LEU B C 1
ATOM 1511 O O . LEU B 1 29 ? 22.25 -32.406 3.818 1 41.56 29 LEU B O 1
ATOM 1515 N N . PHE B 1 30 ? 22.969 -32.75 1.613 1 41.16 30 PHE B N 1
ATOM 1516 C CA . PHE B 1 30 ? 22.625 -31.328 1.511 1 41.16 30 PHE B CA 1
ATOM 1517 C C . PHE B 1 30 ? 21.109 -31.141 1.596 1 41.16 30 PHE B C 1
ATOM 1519 O O . PHE B 1 30 ? 20.609 -30.062 1.311 1 41.16 30 PHE B O 1
ATOM 1526 N N . CYS B 1 31 ? 20.469 -32.344 1.271 1 41.97 31 CYS B N 1
ATOM 1527 C CA . CYS B 1 31 ? 19.078 -31.969 1.451 1 41.97 31 CYS B CA 1
ATOM 1528 C C . CYS B 1 31 ? 18.828 -31.453 2.865 1 41.97 31 CYS B C 1
ATOM 1530 O O . CYS B 1 31 ? 18.531 -32.219 3.77 1 41.97 31 CYS B O 1
ATOM 1532 N N . GLU B 1 32 ? 19.906 -31.094 3.631 1 39.22 32 GLU B N 1
ATOM 1533 C CA . GLU B 1 32 ? 19.484 -30.484 4.895 1 39.22 32 GLU B CA 1
ATOM 1534 C C . GLU B 1 32 ? 18.109 -29.828 4.762 1 39.22 32 GLU B C 1
ATOM 1536 O O . GLU B 1 32 ? 17.875 -29.094 3.805 1 39.22 32 GLU B O 1
ATOM 1541 N N . GLU B 1 33 ? 17.047 -30.578 5.145 1 41.47 33 GLU B N 1
ATOM 1542 C CA . GLU B 1 33 ? 15.742 -29.938 5.336 1 41.47 33 GLU B CA 1
ATOM 1543 C C . GLU B 1 33 ? 15.906 -28.484 5.809 1 41.47 33 GLU B C 1
ATOM 1545 O O . GLU B 1 33 ? 16.531 -28.234 6.84 1 41.47 33 GLU B O 1
ATOM 1550 N N . ARG B 1 34 ? 16.422 -27.562 5.043 1 40.06 34 ARG B N 1
ATOM 1551 C CA . ARG B 1 34 ? 16.312 -26.188 5.512 1 40.06 34 ARG B CA 1
ATOM 1552 C C . ARG B 1 34 ? 15.211 -26.047 6.555 1 40.06 34 ARG B C 1
ATOM 1554 O O . ARG B 1 34 ? 14.086 -26.5 6.344 1 40.06 34 ARG B O 1
ATOM 1561 N N . PRO B 1 35 ? 15.484 -26.188 7.824 1 43.16 35 PRO B N 1
ATOM 1562 C CA . PRO B 1 35 ? 14.383 -25.922 8.742 1 43.16 35 PRO B CA 1
ATOM 1563 C C . PRO B 1 35 ? 13.258 -25.125 8.094 1 43.16 35 PRO B C 1
ATOM 1565 O O . PRO B 1 35 ? 13.492 -24.406 7.113 1 43.16 35 PRO B O 1
ATOM 1568 N N . SER B 1 36 ? 11.992 -25.562 8.102 1 45.19 36 SER B N 1
ATOM 1569 C CA . SER B 1 36 ? 10.805 -24.812 7.691 1 45.19 36 SER B CA 1
ATOM 1570 C C . SER B 1 36 ? 11.039 -23.297 7.797 1 45.19 36 SER B C 1
ATOM 1572 O O . SER B 1 36 ? 10.727 -22.688 8.82 1 45.19 36 SER B O 1
ATOM 1574 N N . THR B 1 37 ? 12.195 -22.688 7.824 1 54.5 37 THR B N 1
ATOM 1575 C CA . THR B 1 37 ? 12.367 -21.25 7.984 1 54.5 37 THR B CA 1
ATOM 1576 C C . THR B 1 37 ? 11.266 -20.484 7.25 1 54.5 37 THR B C 1
ATOM 1578 O O . THR B 1 37 ? 10.961 -20.781 6.094 1 54.5 37 THR B O 1
ATOM 1581 N N . LEU B 1 38 ? 10.344 -19.953 8.086 1 68.69 38 LEU B N 1
ATOM 1582 C CA . LEU B 1 38 ? 9.227 -19.141 7.613 1 68.69 38 LEU B CA 1
ATOM 1583 C C . LEU B 1 38 ? 9.664 -18.219 6.477 1 68.69 38 LEU B C 1
ATOM 1585 O O . LEU B 1 38 ? 10.625 -17.453 6.625 1 68.69 38 LEU B O 1
ATOM 1589 N N . GLU B 1 39 ? 9.43 -18.531 5.297 1 84 39 GLU B N 1
ATOM 1590 C CA . GLU B 1 39 ? 9.742 -17.75 4.105 1 84 39 GLU B CA 1
ATOM 1591 C C . GLU B 1 39 ? 9.508 -16.266 4.352 1 84 39 GLU B C 1
ATOM 1593 O O . GLU B 1 39 ? 8.453 -15.867 4.848 1 84 39 GLU B O 1
ATOM 1598 N N . LYS B 1 40 ? 10.633 -15.539 4.125 1 90.38 40 LYS B N 1
ATOM 1599 C CA . LYS B 1 40 ? 10.555 -14.102 4.355 1 90.38 40 LYS B CA 1
ATOM 1600 C C . LYS B 1 40 ? 9.664 -13.422 3.32 1 90.38 40 LYS B C 1
ATOM 1602 O O . LYS B 1 40 ? 9.664 -13.805 2.148 1 90.38 40 LYS B O 1
ATOM 1607 N N . SER B 1 41 ? 8.859 -12.445 3.717 1 96.5 41 SER B N 1
ATOM 1608 C CA . SER B 1 41 ? 8.031 -11.617 2.85 1 96.5 41 SER B CA 1
ATOM 1609 C C . SER B 1 41 ? 8.406 -10.141 2.957 1 96.5 41 SER B C 1
ATOM 1611 O O . SER B 1 41 ? 9.156 -9.758 3.854 1 96.5 41 SER B O 1
ATOM 1613 N N . ILE B 1 42 ? 8.07 -9.391 1.92 1 98.06 42 ILE B N 1
ATOM 1614 C CA . ILE B 1 42 ? 8.227 -7.938 1.932 1 98.06 42 ILE B CA 1
ATOM 1615 C C . ILE B 1 42 ? 6.859 -7.273 1.799 1 98.06 42 ILE B C 1
ATOM 1617 O O . ILE B 1 42 ? 6.059 -7.648 0.938 1 98.06 42 ILE B O 1
ATOM 1621 N N . ASN B 1 43 ? 6.531 -6.508 2.67 1 98.69 43 ASN B N 1
ATOM 1622 C CA . ASN B 1 43 ? 5.391 -5.594 2.672 1 98.69 43 ASN B CA 1
ATOM 1623 C C . ASN B 1 43 ? 5.816 -4.168 3 1 98.69 43 ASN B C 1
ATOM 1625 O O . ASN B 1 43 ? 5.93 -3.801 4.172 1 98.69 43 ASN B O 1
ATOM 1629 N N . GLN B 1 44 ? 6.031 -3.395 1.922 1 98.81 44 GLN B N 1
ATOM 1630 C CA . GLN B 1 44 ? 6.566 -2.051 2.111 1 98.81 44 GLN B CA 1
ATOM 1631 C C . GLN B 1 44 ? 5.809 -1.031 1.27 1 98.81 44 GLN B C 1
ATOM 1633 O O . GLN B 1 44 ? 5.598 -1.24 0.073 1 98.81 44 GLN B O 1
ATOM 1638 N N . VAL B 1 45 ? 5.414 0.063 1.923 1 98.94 45 VAL B N 1
ATOM 1639 C CA . VAL B 1 45 ? 4.73 1.174 1.271 1 98.94 45 VAL B CA 1
ATOM 1640 C C . VAL B 1 45 ? 5.496 2.471 1.518 1 98.94 45 VAL B C 1
ATOM 1642 O O . VAL B 1 45 ? 5.957 2.727 2.633 1 98.94 45 VAL B O 1
ATOM 1645 N N . THR B 1 46 ? 5.734 3.279 0.504 1 98.94 46 THR B N 1
ATOM 1646 C CA . THR B 1 46 ? 6.316 4.613 0.583 1 98.94 46 THR B CA 1
ATOM 1647 C C . THR B 1 46 ? 5.379 5.648 -0.034 1 98.94 46 THR B C 1
ATOM 1649 O O . THR B 1 46 ? 5.027 5.555 -1.212 1 98.94 46 THR B O 1
ATOM 1652 N N . LEU B 1 47 ? 5 6.637 0.769 1 98.88 47 LEU B N 1
ATOM 1653 C CA . LEU B 1 47 ? 4.082 7.68 0.328 1 98.88 47 LEU B CA 1
ATOM 1654 C C . LEU B 1 47 ? 4.652 9.062 0.614 1 98.88 47 LEU B C 1
ATOM 1656 O O . LEU B 1 47 ? 5.152 9.32 1.713 1 98.88 47 LEU B O 1
ATOM 1660 N N . LEU B 1 48 ? 4.598 9.844 -0.357 1 98.56 48 LEU B N 1
ATOM 1661 C CA . LEU B 1 48 ? 4.875 11.273 -0.216 1 98.56 48 LEU B CA 1
ATOM 1662 C C . LEU B 1 48 ? 3.678 12.102 -0.664 1 98.56 48 LEU B C 1
ATOM 1664 O O . LEU B 1 48 ? 3.203 11.961 -1.793 1 98.56 48 LEU B O 1
ATOM 1668 N N . GLY B 1 49 ? 3.156 12.859 0.196 1 97.62 49 GLY B N 1
ATOM 1669 C CA . GLY B 1 49 ? 1.99 13.672 -0.119 1 97.62 49 GLY B CA 1
ATOM 1670 C C . GLY B 1 49 ? 1.662 14.688 0.959 1 97.62 49 GLY B C 1
ATOM 1671 O O . GLY B 1 49 ? 2.527 15.055 1.755 1 97.62 49 GLY B O 1
ATOM 1672 N N . ARG B 1 50 ? 0.4 15.188 0.882 1 95.75 50 ARG B N 1
ATOM 1673 C CA . ARG B 1 50 ? -0.066 16.203 1.831 1 95.75 50 ARG B CA 1
ATOM 1674 C C . ARG B 1 50 ? -1.128 15.617 2.762 1 95.75 50 ARG B C 1
ATOM 1676 O O . ARG B 1 50 ? -1.998 14.867 2.326 1 95.75 50 ARG B O 1
ATOM 1683 N N . VAL B 1 51 ? -0.988 16.125 3.914 1 97 51 VAL B N 1
ATOM 1684 C CA . VAL B 1 51 ? -1.965 15.711 4.918 1 97 51 VAL B CA 1
ATOM 1685 C C . VAL B 1 51 ? -3.316 16.359 4.617 1 97 51 VAL B C 1
ATOM 1687 O O . VAL B 1 51 ? -3.398 17.562 4.406 1 97 51 VAL B O 1
ATOM 1690 N N . GLY B 1 52 ? -4.398 15.578 4.559 1 95.81 52 GLY B N 1
ATOM 1691 C CA . GLY B 1 52 ? -5.75 16.062 4.328 1 95.81 52 GLY B CA 1
ATOM 1692 C C . GLY B 1 52 ? -6.523 16.312 5.609 1 95.81 52 GLY B C 1
ATOM 1693 O O . GLY B 1 52 ? -7.016 17.422 5.836 1 95.81 52 GLY B O 1
ATOM 1694 N N . ILE B 1 53 ? -6.727 15.211 6.312 1 90.56 53 ILE B N 1
ATOM 1695 C CA . ILE B 1 53 ? -7.328 15.305 7.637 1 90.56 53 ILE B CA 1
ATOM 1696 C C . ILE B 1 53 ? -6.234 15.273 8.703 1 90.56 53 ILE B C 1
ATOM 1698 O O . ILE B 1 53 ? -5.34 14.43 8.656 1 90.56 53 ILE B O 1
ATOM 1702 N N . GLU B 1 54 ? -6.359 16.188 9.586 1 90.62 54 GLU B N 1
ATOM 1703 C CA . GLU B 1 54 ? -5.332 16.281 10.617 1 90.62 54 GLU B CA 1
ATOM 1704 C C . GLU B 1 54 ? -5.316 15.047 11.508 1 90.62 54 GLU B C 1
ATOM 1706 O O . GLU B 1 54 ? -6.34 14.383 11.672 1 90.62 54 GLU B O 1
ATOM 1711 N N . PRO B 1 55 ? -4.18 14.82 12.102 1 93.94 55 PRO B N 1
ATOM 1712 C CA . PRO B 1 55 ? -4.027 13.633 12.938 1 93.94 55 PRO B CA 1
ATOM 1713 C C . PRO B 1 55 ? -4.988 13.617 14.133 1 93.94 55 PRO B C 1
ATOM 1715 O O . PRO B 1 55 ? -5.16 14.648 14.797 1 93.94 55 PRO B O 1
ATOM 1718 N N . GLN B 1 56 ? -5.578 12.531 14.258 1 94.25 56 GLN B N 1
ATOM 1719 C CA . GLN B 1 56 ? -6.496 12.297 15.367 1 94.25 56 GLN B CA 1
ATOM 1720 C C . GLN B 1 56 ? -6.023 11.141 16.234 1 94.25 56 GLN B C 1
ATOM 1722 O O . GLN B 1 56 ? -5.598 10.102 15.727 1 94.25 56 GLN B O 1
ATOM 1727 N N . LEU B 1 57 ? -6.055 11.438 17.516 1 92.25 57 LEU B N 1
ATOM 1728 C CA . LEU B 1 57 ? -5.766 10.352 18.453 1 92.25 57 LEU B CA 1
ATOM 1729 C C . LEU B 1 57 ? -6.957 9.414 18.578 1 92.25 57 LEU B C 1
ATOM 1731 O O . LEU B 1 57 ? -8.07 9.852 18.859 1 92.25 57 LEU B O 1
ATOM 1735 N N . ARG B 1 58 ? -6.785 8.203 18.281 1 92.81 58 ARG B N 1
ATOM 1736 C CA . ARG B 1 58 ? -7.801 7.164 18.375 1 92.81 58 ARG B CA 1
ATOM 1737 C C . ARG B 1 58 ? -7.281 5.961 19.156 1 92.81 58 ARG B C 1
ATOM 1739 O O . ARG B 1 58 ? -6.273 6.059 19.859 1 92.81 58 ARG B O 1
ATOM 1746 N N . GLY B 1 59 ? -8.125 4.879 19.203 1 87.12 59 GLY B N 1
ATOM 1747 C CA . GLY B 1 59 ? -7.727 3.66 19.891 1 87.12 59 GLY B CA 1
ATOM 1748 C C . GLY B 1 59 ? -8.07 3.668 21.359 1 87.12 59 GLY B C 1
ATOM 1749 O O . GLY B 1 59 ? -8.773 4.559 21.844 1 87.12 59 GLY B O 1
ATOM 1750 N N . THR B 1 60 ? -7.633 2.549 21.969 1 86.75 60 THR B N 1
ATOM 1751 C CA . THR B 1 60 ? -7.832 2.422 23.406 1 86.75 60 THR B CA 1
ATOM 1752 C C . THR B 1 60 ? -6.629 2.971 24.172 1 86.75 60 THR B C 1
ATOM 1754 O O . THR B 1 60 ? -5.574 3.215 23.578 1 86.75 60 THR B O 1
ATOM 1757 N N . ASP B 1 61 ? -6.891 3.217 25.422 1 87 61 ASP B N 1
ATOM 1758 C CA . ASP B 1 61 ? -5.805 3.715 26.266 1 87 61 ASP B CA 1
ATOM 1759 C C . ASP B 1 61 ? -4.613 2.762 26.234 1 87 61 ASP B C 1
ATOM 1761 O O . ASP B 1 61 ? -3.463 3.197 26.312 1 87 61 ASP B O 1
ATOM 1765 N N . SER B 1 62 ? -4.914 1.51 26.156 1 89.69 62 SER B N 1
ATOM 1766 C CA . SER B 1 62 ? -3.85 0.513 26.172 1 89.69 62 SER B CA 1
ATOM 1767 C C . SER B 1 62 ? -3.146 0.444 24.812 1 89.69 62 SER B C 1
ATOM 1769 O O . SER B 1 62 ? -1.978 0.063 24.734 1 89.69 62 SER B O 1
ATOM 1771 N N . ASN B 1 63 ? -3.9 0.76 23.703 1 91.31 63 ASN B N 1
ATOM 1772 C CA . ASN B 1 63 ? -3.352 0.712 22.359 1 91.31 63 ASN B CA 1
ATOM 1773 C C . ASN B 1 63 ? -3.676 1.981 21.578 1 91.31 63 ASN B C 1
ATOM 1775 O O . ASN B 1 63 ? -4.449 1.943 20.625 1 91.31 63 ASN B O 1
ATOM 1779 N N . PRO B 1 64 ? -3.01 3.055 22.031 1 94.62 64 PRO B N 1
ATOM 1780 C CA . PRO B 1 64 ? -3.291 4.309 21.328 1 94.62 64 PRO B CA 1
ATOM 1781 C C . PRO B 1 64 ? -2.75 4.324 19.891 1 94.62 64 PRO B C 1
ATOM 1783 O O . PRO B 1 64 ? -1.696 3.74 19.625 1 94.62 64 PRO B O 1
ATOM 1786 N N . VAL B 1 65 ? -3.463 4.98 19.062 1 96.56 65 VAL B N 1
ATOM 1787 C CA . VAL B 1 65 ? -3.066 5.125 17.672 1 96.56 65 VAL B CA 1
ATOM 1788 C C . VAL B 1 65 ? -3.377 6.539 17.188 1 96.56 65 VAL B C 1
ATOM 1790 O O . VAL B 1 65 ? -4.387 7.129 17.578 1 96.56 65 VAL B O 1
ATOM 1793 N N . VAL B 1 66 ? -2.527 7.117 16.406 1 96.94 66 VAL B N 1
ATOM 1794 C CA . VAL B 1 66 ? -2.814 8.359 15.695 1 96.94 66 VAL B CA 1
ATOM 1795 C C . VAL B 1 66 ? -3.137 8.055 14.234 1 96.94 66 VAL B C 1
ATOM 1797 O O . VAL B 1 66 ? -2.42 7.293 13.578 1 96.94 66 VAL B O 1
ATOM 1800 N N . VAL B 1 67 ? -4.219 8.633 13.789 1 97.19 67 VAL B N 1
ATOM 1801 C CA . VAL B 1 67 ? -4.645 8.375 12.414 1 97.19 67 VAL B CA 1
ATOM 1802 C C . VAL B 1 67 ? -4.77 9.703 11.664 1 97.19 67 VAL B C 1
ATOM 1804 O O . VAL B 1 67 ? -5.289 10.68 12.203 1 97.19 67 VAL B O 1
ATOM 1807 N N . PHE B 1 68 ? -4.332 9.727 10.43 1 97.5 68 PHE B N 1
ATOM 1808 C CA . PHE B 1 68 ? -4.539 10.844 9.516 1 97.5 68 PHE B CA 1
ATOM 1809 C C . PHE B 1 68 ? -4.617 10.367 8.07 1 97.5 68 PHE B C 1
ATOM 1811 O O . PHE B 1 68 ? -4.426 9.18 7.797 1 97.5 68 PHE B O 1
ATOM 1818 N N . THR B 1 69 ? -4.984 11.281 7.219 1 98.12 69 THR B N 1
ATOM 1819 C CA . THR B 1 69 ? -5.082 10.93 5.805 1 98.12 69 THR B CA 1
ATOM 1820 C C . THR B 1 69 ? -4.043 11.688 4.988 1 98.12 69 THR B C 1
ATOM 1822 O O . THR B 1 69 ? -3.691 12.82 5.316 1 98.12 69 THR B O 1
ATOM 1825 N N . LEU B 1 70 ? -3.559 11.031 3.994 1 98.31 70 LEU B N 1
ATOM 1826 C CA . LEU B 1 70 ? -2.529 11.57 3.111 1 98.31 70 LEU B CA 1
ATOM 1827 C C . LEU B 1 70 ? -2.982 11.523 1.656 1 98.31 70 LEU B C 1
ATOM 1829 O O . LEU B 1 70 ? -3.43 10.484 1.172 1 98.31 70 LEU B O 1
ATOM 1833 N N . ALA B 1 71 ? -2.885 12.664 1.049 1 97.75 71 ALA B N 1
ATOM 1834 C CA . ALA B 1 71 ? -3.248 12.742 -0.364 1 97.75 71 ALA B CA 1
ATOM 1835 C C . ALA B 1 71 ? -2.029 12.523 -1.256 1 97.75 71 ALA B C 1
ATOM 1837 O O . ALA B 1 71 ? -0.986 13.148 -1.057 1 97.75 71 ALA B O 1
ATOM 1838 N N . THR B 1 72 ? -2.094 11.656 -2.184 1 97.69 72 THR B N 1
ATOM 1839 C CA . THR B 1 72 ? -1.144 11.539 -3.283 1 97.69 72 THR B CA 1
ATOM 1840 C C . THR B 1 72 ? -1.845 11.727 -4.629 1 97.69 72 THR B C 1
ATOM 1842 O O . THR B 1 72 ? -3.014 11.367 -4.777 1 97.69 72 THR B O 1
ATOM 1845 N N . ASN B 1 73 ? -1.059 12.258 -5.516 1 94.69 73 ASN B N 1
ATOM 1846 C CA . ASN B 1 73 ? -1.635 12.547 -6.824 1 94.69 73 ASN B CA 1
ATOM 1847 C C . ASN B 1 73 ? -0.851 11.875 -7.945 1 94.69 73 ASN B C 1
ATOM 1849 O O . ASN B 1 73 ? 0.377 11.781 -7.883 1 94.69 73 ASN B O 1
ATOM 1853 N N . SER B 1 74 ? -1.609 11.344 -8.82 1 90.44 74 SER B N 1
ATOM 1854 C CA . SER B 1 74 ? -1.028 10.828 -10.055 1 90.44 74 SER B CA 1
ATOM 1855 C C . SER B 1 74 ? -1.604 11.531 -11.273 1 90.44 74 SER B C 1
ATOM 1857 O O . SER B 1 74 ? -2.795 11.844 -11.312 1 90.44 74 SER B O 1
ATOM 1859 N N . ASN B 1 75 ? -0.661 11.852 -12.203 1 86.62 75 ASN B N 1
ATOM 1860 C CA . ASN B 1 75 ? -1.076 12.492 -13.445 1 86.62 75 ASN B CA 1
ATOM 1861 C C . ASN B 1 75 ? -1.144 11.492 -14.602 1 86.62 75 ASN B C 1
ATOM 1863 O O . ASN B 1 75 ? -0.196 10.742 -14.836 1 86.62 75 ASN B O 1
ATOM 1867 N N . TYR B 1 76 ? -2.363 11.438 -15.141 1 81.62 76 TYR B N 1
ATOM 1868 C CA . TYR B 1 76 ? -2.57 10.586 -16.312 1 81.62 76 TYR B CA 1
ATOM 1869 C C . TYR B 1 76 ? -2.777 11.43 -17.562 1 81.62 76 TYR B C 1
ATOM 1871 O O . TYR B 1 76 ? -3.553 12.391 -17.562 1 81.62 76 TYR B O 1
ATOM 1879 N N . ARG B 1 77 ? -1.94 11.141 -18.562 1 82.44 77 ARG B N 1
ATOM 1880 C CA . ARG B 1 77 ? -2.09 11.812 -19.844 1 82.44 77 ARG B CA 1
ATOM 1881 C C . ARG B 1 77 ? -2.814 10.922 -20.844 1 82.44 77 ARG B C 1
ATOM 1883 O O . ARG B 1 77 ? -2.381 9.805 -21.125 1 82.44 77 ARG B O 1
ATOM 1890 N N . TYR B 1 78 ? -3.945 11.375 -21.25 1 80.25 78 TYR B N 1
ATOM 1891 C CA . TYR B 1 78 ? -4.723 10.641 -22.234 1 80.25 78 TYR B CA 1
ATOM 1892 C C . TYR B 1 78 ? -4.242 10.953 -23.641 1 80.25 78 TYR B C 1
ATOM 1894 O O . TYR B 1 78 ? -3.455 11.883 -23.844 1 80.25 78 TYR B O 1
ATOM 1902 N N . GLU B 1 79 ? -4.531 10.07 -24.547 1 82.31 79 GLU B N 1
ATOM 1903 C CA . GLU B 1 79 ? -4.156 10.25 -25.953 1 82.31 79 GLU B CA 1
ATOM 1904 C C . GLU B 1 79 ? -4.656 11.586 -26.484 1 82.31 79 GLU B C 1
ATOM 1906 O O . GLU B 1 79 ? -4.031 12.18 -27.375 1 82.31 79 GLU B O 1
ATOM 1911 N N . SER B 1 80 ? -5.789 12 -25.969 1 84.38 80 SER B N 1
ATOM 1912 C CA . SER B 1 80 ? -6.383 13.258 -26.406 1 84.38 80 SER B CA 1
ATOM 1913 C C . SER B 1 80 ? -5.535 14.453 -25.969 1 84.38 80 SER B C 1
ATOM 1915 O O . SER B 1 80 ? -5.773 15.578 -26.406 1 84.38 80 SER B O 1
ATOM 1917 N N . GLY B 1 81 ? -4.5 14.156 -25.141 1 83.56 81 GLY B N 1
ATOM 1918 C CA . GLY B 1 81 ? -3.652 15.219 -24.641 1 83.56 81 GLY B CA 1
ATOM 1919 C C . GLY B 1 81 ? -4.113 15.766 -23.297 1 83.56 81 GLY B C 1
ATOM 1920 O O . GLY B 1 81 ? -3.41 16.562 -22.672 1 83.56 81 GLY B O 1
ATOM 1921 N N . GLU B 1 82 ? -5.352 15.398 -23.016 1 86.31 82 GLU B N 1
ATOM 1922 C CA . GLU B 1 82 ? -5.898 15.867 -21.734 1 86.31 82 GLU B CA 1
ATOM 1923 C C . GLU B 1 82 ? -5.211 15.188 -20.562 1 86.31 82 GLU B C 1
ATOM 1925 O O . GLU B 1 82 ? -4.941 13.984 -20.609 1 86.31 82 GLU B O 1
ATOM 1930 N N . VAL B 1 83 ? -4.785 16.078 -19.641 1 83.44 83 VAL B N 1
ATOM 1931 C CA . VAL B 1 83 ? -4.176 15.555 -18.422 1 83.44 83 VAL B CA 1
ATOM 1932 C C . VAL B 1 83 ? -5.211 15.5 -17.297 1 83.44 83 VAL B C 1
ATOM 1934 O O . VAL B 1 83 ? -5.891 16.5 -17.031 1 83.44 83 VAL B O 1
ATOM 1937 N N . GLN B 1 84 ? -5.465 14.297 -16.828 1 88 84 GLN B N 1
ATOM 1938 C CA . GLN B 1 84 ? -6.355 14.133 -15.68 1 88 84 GLN B CA 1
ATOM 1939 C C . GLN B 1 84 ? -5.578 13.758 -14.422 1 88 84 GLN B C 1
ATOM 1941 O O . GLN B 1 84 ? -4.746 12.844 -14.453 1 88 84 GLN B O 1
ATOM 1946 N N . GLN B 1 85 ? -5.832 14.516 -13.414 1 88.69 85 GLN B N 1
ATOM 1947 C CA . GLN B 1 85 ? -5.211 14.227 -12.125 1 88.69 85 GLN B CA 1
ATOM 1948 C C . GLN B 1 85 ? -6.141 13.398 -11.242 1 88.69 85 GLN B C 1
ATOM 1950 O O . GLN B 1 85 ? -7.324 13.711 -11.109 1 88.69 85 GLN B O 1
ATOM 1955 N N . LYS B 1 86 ? -5.574 12.32 -10.758 1 92.75 86 LYS B N 1
ATOM 1956 C CA . LYS B 1 86 ? -6.32 11.492 -9.82 1 92.75 86 LYS B CA 1
ATOM 1957 C C . LYS B 1 86 ? -5.672 11.508 -8.438 1 92.75 86 LYS B C 1
ATOM 1959 O O . LYS B 1 86 ? -4.457 11.336 -8.312 1 92.75 86 LYS B O 1
ATOM 1964 N N . THR B 1 87 ? -6.539 11.727 -7.445 1 95.75 87 THR B N 1
ATOM 1965 C CA . THR B 1 87 ? -6.051 11.781 -6.074 1 95.75 87 THR B CA 1
ATOM 1966 C C . THR B 1 87 ? -6.391 10.492 -5.328 1 95.75 87 THR B C 1
ATOM 1968 O O . THR B 1 87 ? -7.496 9.961 -5.465 1 95.75 87 THR B O 1
ATOM 1971 N N . GLN B 1 88 ? -5.371 9.961 -4.691 1 97.56 88 GLN B N 1
ATOM 1972 C CA . GLN B 1 88 ? -5.594 8.867 -3.75 1 97.56 88 GLN B CA 1
ATOM 1973 C C . GLN B 1 88 ? -5.504 9.359 -2.309 1 97.56 88 GLN B C 1
ATOM 1975 O O . GLN B 1 88 ? -4.594 10.117 -1.963 1 97.56 88 GLN B O 1
ATOM 1980 N N . TRP B 1 89 ? -6.488 8.891 -1.503 1 97.44 89 TRP B N 1
ATOM 1981 C CA . TRP B 1 89 ? -6.52 9.258 -0.091 1 97.44 89 TRP B CA 1
ATOM 1982 C C . TRP B 1 89 ? -6.125 8.078 0.789 1 97.44 89 TRP B C 1
ATOM 1984 O O . TRP B 1 89 ? -6.914 7.145 0.977 1 97.44 89 TRP B O 1
ATOM 1994 N N . HIS B 1 90 ? -4.965 8.148 1.34 1 98.62 90 HIS B N 1
ATOM 1995 C CA . HIS B 1 90 ? -4.41 7.051 2.127 1 98.62 90 HIS B CA 1
ATOM 1996 C C . HIS B 1 90 ? -4.68 7.25 3.615 1 98.62 90 HIS B C 1
ATOM 1998 O O . HIS B 1 90 ? -4.379 8.312 4.168 1 98.62 90 HIS B O 1
ATOM 2004 N N . ARG B 1 91 ? -5.23 6.219 4.227 1 98.19 91 ARG B N 1
ATOM 2005 C CA . ARG B 1 91 ? -5.305 6.211 5.684 1 98.19 91 ARG B CA 1
ATOM 2006 C C . ARG B 1 91 ? -3.975 5.797 6.301 1 98.19 91 ARG B C 1
ATOM 2008 O O . ARG B 1 91 ? -3.451 4.723 5.992 1 98.19 91 ARG B O 1
ATOM 2015 N N . ILE B 1 92 ? -3.414 6.609 7.137 1 98.56 92 ILE B N 1
ATOM 2016 C CA . ILE B 1 92 ? -2.154 6.324 7.812 1 98.56 92 ILE B CA 1
ATOM 2017 C C . ILE B 1 92 ? -2.408 6.086 9.305 1 98.56 92 ILE B C 1
ATOM 2019 O O . ILE B 1 92 ? -3.1 6.875 9.953 1 98.56 92 ILE B O 1
ATOM 2023 N N . SER B 1 93 ? -1.861 5.043 9.828 1 98.12 93 SER B N 1
ATOM 2024 C CA . SER B 1 93 ? -1.934 4.746 11.258 1 98.12 93 SER B CA 1
ATOM 2025 C C . SER B 1 93 ? -0.545 4.723 11.883 1 98.12 93 SER B C 1
ATOM 2027 O O . SER B 1 93 ? 0.362 4.062 11.375 1 98.12 93 SER B O 1
ATOM 2029 N N . VAL B 1 94 ? -0.406 5.344 12.969 1 98.19 94 VAL B N 1
ATOM 2030 C CA . VAL B 1 94 ? 0.868 5.414 13.68 1 98.19 94 VAL B CA 1
ATOM 2031 C C . VAL B 1 94 ? 0.713 4.832 15.078 1 98.19 94 VAL B C 1
ATOM 2033 O O . VAL B 1 94 ? -0.022 5.375 15.906 1 98.19 94 VAL B O 1
ATOM 2036 N N . PHE B 1 95 ? 1.439 3.775 15.391 1 96.12 95 PHE B N 1
ATOM 2037 C CA . PHE B 1 95 ? 1.323 3.094 16.672 1 96.12 95 PHE B CA 1
ATOM 2038 C C . PHE B 1 95 ? 2.521 3.402 17.562 1 96.12 95 PHE B C 1
ATOM 2040 O O . PHE B 1 95 ? 2.381 3.527 18.781 1 96.12 95 PHE B O 1
ATOM 2047 N N . LYS B 1 96 ? 3.693 3.52 16.938 1 95.75 96 LYS B N 1
ATOM 2048 C CA . LYS B 1 96 ? 4.914 3.727 17.719 1 95.75 96 LYS B CA 1
ATOM 2049 C C . LYS B 1 96 ? 4.82 4.992 18.562 1 95.75 96 LYS B C 1
ATOM 2051 O O . LYS B 1 96 ? 4.566 6.078 18.031 1 95.75 96 LYS B O 1
ATOM 2056 N N . PRO B 1 97 ? 5.105 4.863 19.781 1 94.38 97 PRO B N 1
ATOM 2057 C CA . PRO B 1 97 ? 4.867 5.984 20.688 1 94.38 97 PRO B CA 1
ATOM 2058 C C . PRO B 1 97 ? 5.625 7.25 20.281 1 94.38 97 PRO B C 1
ATOM 2060 O O . PRO B 1 97 ? 5.031 8.328 20.203 1 94.38 97 PRO B O 1
ATOM 2063 N N . PHE B 1 98 ? 6.906 7.168 20.109 1 95.31 98 PHE B N 1
ATOM 2064 C CA . PHE B 1 98 ? 7.691 8.344 19.766 1 95.31 98 PHE B CA 1
ATOM 2065 C C . PHE B 1 98 ? 7.195 8.969 18.469 1 95.31 98 PHE B C 1
ATOM 2067 O O . PHE B 1 98 ? 7.074 10.188 18.359 1 95.31 98 PHE B O 1
ATOM 2074 N N . LEU B 1 99 ? 6.789 8.141 17.5 1 96.75 99 LEU B N 1
ATOM 2075 C CA . LEU B 1 99 ? 6.305 8.617 16.219 1 96.75 99 LEU B CA 1
ATOM 2076 C C . LEU B 1 99 ? 4.918 9.227 16.344 1 96.75 99 LEU B C 1
ATOM 2078 O O . LEU B 1 99 ? 4.609 10.234 15.695 1 96.75 99 LEU B O 1
ATOM 2082 N N . ARG B 1 100 ? 4.152 8.641 17.141 1 96.44 100 ARG B N 1
ATOM 2083 C CA . ARG B 1 100 ? 2.822 9.188 17.391 1 96.44 100 ARG B CA 1
ATOM 2084 C C . ARG B 1 100 ? 2.906 10.617 17.906 1 96.44 100 ARG B C 1
ATOM 2086 O O . ARG B 1 100 ? 2.195 11.5 17.438 1 96.44 100 ARG B O 1
ATOM 2093 N N . ASN B 1 101 ? 3.781 10.867 18.875 1 94.25 101 ASN B N 1
ATOM 2094 C CA . ASN B 1 101 ? 3.947 12.188 19.469 1 94.25 101 ASN B CA 1
ATOM 2095 C C . ASN B 1 101 ? 4.449 13.203 18.438 1 94.25 101 ASN B C 1
ATOM 2097 O O . ASN B 1 101 ? 3.951 14.328 18.375 1 94.25 101 ASN B O 1
ATOM 2101 N N . SER B 1 102 ? 5.41 12.758 17.672 1 94.94 102 SER B N 1
ATOM 2102 C CA . SER B 1 102 ? 5.957 13.641 16.656 1 94.94 102 SER B CA 1
ATOM 2103 C C . SER B 1 102 ? 4.898 14.023 15.633 1 94.94 102 SER B C 1
ATOM 2105 O O . SER B 1 102 ? 4.785 15.195 15.258 1 94.94 102 SER B O 1
ATOM 2107 N N . VAL B 1 103 ? 4.141 13.031 15.195 1 95.62 103 VAL B N 1
ATOM 2108 C CA . VAL B 1 103 ? 3.104 13.289 14.203 1 95.62 103 VAL B CA 1
ATOM 2109 C C . VAL B 1 103 ? 2.043 14.219 14.789 1 95.62 103 VAL B C 1
ATOM 2111 O O . VAL B 1 103 ? 1.605 15.164 14.125 1 95.62 103 VAL B O 1
ATOM 2114 N N . HIS B 1 104 ? 1.695 13.93 15.875 1 90.94 104 HIS B N 1
ATOM 2115 C CA . HIS B 1 104 ? 0.676 14.734 16.531 1 90.94 104 HIS B CA 1
ATOM 2116 C C . HIS B 1 104 ? 1.145 16.172 16.719 1 90.94 104 HIS B C 1
ATOM 2118 O O . HIS B 1 104 ? 0.347 17.109 16.609 1 90.94 104 HIS B O 1
ATOM 2124 N N . GLN B 1 105 ? 2.365 16.391 16.922 1 89.12 105 GLN B N 1
ATOM 2125 C CA . GLN B 1 105 ? 2.916 17.719 17.234 1 89.12 105 GLN B CA 1
ATOM 2126 C C . GLN B 1 105 ? 3.223 18.5 15.961 1 89.12 105 GLN B C 1
ATOM 2128 O O . GLN B 1 105 ? 2.998 19.703 15.898 1 89.12 105 GLN B O 1
ATOM 2133 N N . TYR B 1 106 ? 3.715 17.797 14.992 1 90.81 106 TYR B N 1
ATOM 2134 C CA . TYR B 1 106 ? 4.332 18.531 13.883 1 90.81 106 TYR B CA 1
ATOM 2135 C C . TYR B 1 106 ? 3.475 18.438 12.633 1 90.81 106 TYR B C 1
ATOM 2137 O O . TYR B 1 106 ? 3.76 19.094 11.625 1 90.81 106 TYR B O 1
ATOM 2145 N N . THR B 1 107 ? 2.508 17.594 12.656 1 92.94 107 THR B N 1
ATOM 2146 C CA . THR B 1 107 ? 1.712 17.391 11.445 1 92.94 107 THR B CA 1
ATOM 2147 C C . THR B 1 107 ? 0.38 18.125 11.555 1 92.94 107 THR B C 1
ATOM 2149 O O . THR B 1 107 ? -0.316 18.031 12.562 1 92.94 107 THR B O 1
ATOM 2152 N N . ARG B 1 108 ? 0.08 18.891 10.547 1 92.38 108 ARG B N 1
ATOM 2153 C CA . ARG B 1 108 ? -1.192 19.594 10.391 1 92.38 108 ARG B CA 1
ATOM 2154 C C . ARG B 1 108 ? -1.743 19.438 8.984 1 92.38 108 ARG B C 1
ATOM 2156 O O . ARG B 1 108 ? -1.035 18.969 8.086 1 92.38 108 ARG B O 1
ATOM 2163 N N . LYS B 1 109 ? -3.02 19.828 8.883 1 93.44 109 LYS B N 1
ATOM 2164 C CA . LYS B 1 109 ? -3.588 19.828 7.535 1 93.44 109 LYS B CA 1
ATOM 2165 C C . LYS B 1 109 ? -2.725 20.641 6.57 1 93.44 109 LYS B C 1
ATOM 2167 O O . LYS B 1 109 ? -2.279 21.734 6.902 1 93.44 109 LYS B O 1
ATOM 2172 N N . GLY B 1 110 ? -2.441 20.016 5.484 1 93.44 110 GLY B N 1
ATOM 2173 C CA . GLY B 1 110 ? -1.656 20.719 4.484 1 93.44 110 GLY B CA 1
ATOM 2174 C C . GLY B 1 110 ? -0.171 20.422 4.574 1 93.44 110 GLY B C 1
ATOM 2175 O O . GLY B 1 110 ? 0.584 20.719 3.646 1 93.44 110 GLY B O 1
ATOM 2176 N N . SER B 1 111 ? 0.313 19.844 5.629 1 94.19 111 SER B N 1
ATOM 2177 C CA . SER B 1 111 ? 1.72 19.484 5.781 1 94.19 111 SER B CA 1
ATOM 2178 C C . SER B 1 111 ? 2.146 18.469 4.727 1 94.19 111 SER B C 1
ATOM 2180 O O . SER B 1 111 ? 1.389 17.547 4.395 1 94.19 111 SER B O 1
ATOM 2182 N N . ARG B 1 112 ? 3.377 18.672 4.227 1 95.62 112 ARG B N 1
ATOM 2183 C CA . ARG B 1 112 ? 3.988 17.672 3.35 1 95.62 112 ARG B CA 1
ATOM 2184 C C . ARG B 1 112 ? 4.797 16.656 4.152 1 95.62 112 ARG B C 1
ATOM 2186 O O . ARG B 1 112 ? 5.668 17.031 4.938 1 95.62 112 ARG B O 1
ATOM 2193 N N . VAL B 1 113 ? 4.477 15.367 3.924 1 97.38 113 VAL B N 1
ATOM 2194 C CA . VAL B 1 113 ? 5.145 14.344 4.723 1 97.38 113 VAL B CA 1
ATOM 2195 C C . VAL B 1 113 ? 5.508 13.156 3.838 1 97.38 113 VAL B C 1
ATOM 2197 O O . VAL B 1 113 ? 4.824 12.875 2.85 1 97.38 113 VAL B O 1
ATOM 2200 N N . LEU B 1 114 ? 6.613 12.562 4.117 1 98.5 114 LEU B N 1
ATOM 2201 C CA . LEU B 1 114 ? 7.004 11.258 3.582 1 98.5 114 LEU B CA 1
ATOM 2202 C C . LEU B 1 114 ? 6.738 10.148 4.594 1 98.5 114 LEU B C 1
ATOM 2204 O O . LEU B 1 114 ? 7.262 10.188 5.711 1 98.5 114 LEU B O 1
ATOM 2208 N N . VAL B 1 115 ? 5.883 9.195 4.227 1 98.75 115 VAL B N 1
ATOM 2209 C CA . VAL B 1 115 ? 5.531 8.094 5.113 1 98.75 115 VAL B CA 1
ATOM 2210 C C . VAL B 1 115 ? 6.105 6.789 4.566 1 98.75 115 VAL B C 1
ATOM 2212 O O . VAL B 1 115 ? 5.945 6.48 3.383 1 98.75 115 VAL B O 1
ATOM 2215 N N . GLN B 1 116 ? 6.816 6.09 5.355 1 98.88 116 GLN B N 1
ATOM 2216 C CA . GLN B 1 116 ? 7.23 4.719 5.09 1 98.88 116 GLN B CA 1
ATOM 2217 C C . GLN B 1 116 ? 6.586 3.748 6.074 1 98.88 116 GLN B C 1
ATOM 2219 O O . GLN B 1 116 ? 6.57 4 7.281 1 98.88 116 GLN B O 1
ATOM 2224 N N . GLY B 1 117 ? 6.055 2.639 5.535 1 98.75 117 GLY B N 1
ATOM 2225 C CA . GLY B 1 117 ? 5.383 1.689 6.41 1 98.75 117 GLY B CA 1
ATOM 2226 C C . GLY B 1 117 ? 4.934 0.431 5.691 1 98.75 117 GLY B C 1
ATOM 2227 O O . GLY B 1 117 ? 5.617 -0.046 4.781 1 98.75 117 GLY B O 1
ATOM 2228 N N . ARG B 1 118 ? 3.803 -0.141 6.215 1 98.44 118 ARG B N 1
ATOM 2229 C CA . ARG B 1 118 ? 3.268 -1.392 5.684 1 98.44 118 ARG B CA 1
ATOM 2230 C C . ARG B 1 118 ? 1.761 -1.3 5.477 1 98.44 118 ARG B C 1
ATOM 2232 O O . ARG B 1 118 ? 1.067 -0.603 6.223 1 98.44 118 ARG B O 1
ATOM 2239 N N . LEU B 1 119 ? 1.354 -2.057 4.512 1 98.69 119 LEU B N 1
ATOM 2240 C CA . LEU B 1 119 ? -0.073 -2.139 4.223 1 98.69 119 LEU B CA 1
ATOM 2241 C C . LEU B 1 119 ? -0.735 -3.232 5.055 1 98.69 119 LEU B C 1
ATOM 2243 O O . LEU B 1 119 ? -0.353 -4.402 4.969 1 98.69 119 LEU B O 1
ATOM 2247 N N . VAL B 1 120 ? -1.681 -2.838 5.867 1 97.94 120 VAL B N 1
ATOM 2248 C CA . VAL B 1 120 ? -2.359 -3.758 6.773 1 97.94 120 VAL B CA 1
ATOM 2249 C C . VAL B 1 120 ? -3.869 -3.676 6.562 1 97.94 120 VAL B C 1
ATOM 2251 O O . VAL B 1 120 ? -4.414 -2.592 6.348 1 97.94 120 VAL B O 1
ATOM 2254 N N . TYR B 1 121 ? -4.496 -4.836 6.621 1 96.88 121 TYR B N 1
ATOM 2255 C CA . TYR B 1 121 ? -5.938 -4.887 6.398 1 96.88 121 TYR B CA 1
ATOM 2256 C C . TYR B 1 121 ? -6.676 -5.227 7.688 1 96.88 121 TYR B C 1
ATOM 2258 O O . TYR B 1 121 ? -6.16 -5.969 8.531 1 96.88 121 TYR B O 1
ATOM 2266 N N . GLY B 1 122 ? -7.777 -4.594 7.867 1 93.94 122 GLY B N 1
ATOM 2267 C CA . GLY B 1 122 ? -8.711 -4.879 8.945 1 93.94 122 GLY B CA 1
ATOM 2268 C C . GLY B 1 122 ? -10.117 -5.16 8.469 1 93.94 122 GLY B C 1
ATOM 2269 O O . GLY B 1 122 ? -10.375 -5.184 7.262 1 93.94 122 GLY B O 1
ATOM 2270 N N . GLU B 1 123 ? -10.977 -5.559 9.422 1 92.25 123 GLU B N 1
ATOM 2271 C CA . GLU B 1 123 ? -12.375 -5.824 9.102 1 92.25 123 GLU B CA 1
ATOM 2272 C C . GLU B 1 123 ? -13.312 -4.984 9.961 1 92.25 123 GLU B C 1
ATOM 2274 O O . GLU B 1 123 ? -13.055 -4.781 11.156 1 92.25 123 GLU B O 1
ATOM 2279 N N . ILE B 1 124 ? -14.289 -4.477 9.273 1 85.88 124 ILE B N 1
ATOM 2280 C CA . ILE B 1 124 ? -15.32 -3.736 10 1 85.88 124 ILE B CA 1
ATOM 2281 C C . ILE B 1 124 ? -16.703 -4.266 9.633 1 85.88 124 ILE B C 1
ATOM 2283 O O . ILE B 1 124 ? -16.969 -4.555 8.461 1 85.88 124 ILE B O 1
ATOM 2287 N N . THR B 1 125 ? -17.438 -4.477 10.719 1 86.88 125 THR B N 1
ATOM 2288 C CA . THR B 1 125 ? -18.812 -4.918 10.508 1 86.88 125 THR B CA 1
ATOM 2289 C C . THR B 1 125 ? -19.781 -3.746 10.625 1 86.88 125 THR B C 1
ATOM 2291 O O . THR B 1 125 ? -19.797 -3.047 11.641 1 86.88 125 THR B O 1
ATOM 2294 N N . ASP B 1 126 ? -20.5 -3.594 9.555 1 78.94 126 ASP B N 1
ATOM 2295 C CA . ASP B 1 126 ? -21.422 -2.465 9.555 1 78.94 126 ASP B CA 1
ATOM 2296 C C . ASP B 1 126 ? -22.672 -2.785 10.375 1 78.94 126 ASP B C 1
ATOM 2298 O O . ASP B 1 126 ? -22.828 -3.904 10.867 1 78.94 126 ASP B O 1
ATOM 2302 N N . ALA B 1 127 ? -23.453 -1.701 10.609 1 79.5 127 ALA B N 1
ATOM 2303 C CA . ALA B 1 127 ? -24.672 -1.813 11.422 1 79.5 127 ALA B CA 1
ATOM 2304 C C . ALA B 1 127 ? -25.609 -2.879 10.867 1 79.5 127 ALA B C 1
ATOM 2306 O O . ALA B 1 127 ? -26.375 -3.482 11.609 1 79.5 127 ALA B O 1
ATOM 2307 N N . LYS B 1 128 ? -25.531 -3.137 9.656 1 79.56 128 LYS B N 1
ATOM 2308 C CA . LYS B 1 128 ? -26.406 -4.105 9 1 79.56 128 LYS B CA 1
ATOM 2309 C C . LYS B 1 128 ? -25.812 -5.508 9.047 1 79.56 128 LYS B C 1
ATOM 2311 O O . LYS B 1 128 ? -26.391 -6.453 8.508 1 79.56 128 LYS B O 1
ATOM 2316 N N . GLY B 1 129 ? -24.656 -5.66 9.641 1 80 129 GLY B N 1
ATOM 2317 C CA . GLY B 1 129 ? -24.047 -6.969 9.82 1 80 129 GLY B CA 1
ATOM 2318 C C . GLY B 1 129 ? -23.078 -7.34 8.703 1 80 129 GLY B C 1
ATOM 2319 O O . GLY B 1 129 ? -22.516 -8.438 8.703 1 80 129 GLY B O 1
ATOM 2320 N N . ALA B 1 130 ? -23.016 -6.543 7.719 1 81.44 130 ALA B N 1
ATOM 2321 C CA . ALA B 1 130 ? -22.094 -6.832 6.617 1 81.44 130 ALA B CA 1
ATOM 2322 C C . ALA B 1 130 ? -20.672 -6.465 6.988 1 81.44 130 ALA B C 1
ATOM 2324 O O . ALA B 1 130 ? -20.422 -5.422 7.598 1 81.44 130 ALA B O 1
ATOM 2325 N N . THR B 1 131 ? -19.75 -7.418 6.668 1 87.12 131 THR B N 1
ATOM 2326 C CA . THR B 1 131 ? -18.344 -7.199 6.961 1 87.12 131 THR B CA 1
ATOM 2327 C C . THR B 1 131 ? -17.625 -6.637 5.742 1 87.12 131 THR B C 1
ATOM 2329 O O . THR B 1 131 ? -17.812 -7.109 4.621 1 87.12 131 THR B O 1
ATOM 2332 N N . HIS B 1 132 ? -16.844 -5.512 6.035 1 87.81 132 HIS B N 1
ATOM 2333 C CA . HIS B 1 132 ? -16.047 -4.922 4.965 1 87.81 132 HIS B CA 1
ATOM 2334 C C . HIS B 1 132 ? -14.578 -4.855 5.344 1 87.81 132 HIS B C 1
ATOM 2336 O O . HIS B 1 132 ? -14.242 -4.652 6.512 1 87.81 132 HIS B O 1
ATOM 2342 N N . VAL B 1 133 ? -13.766 -5.027 4.297 1 91.25 133 VAL B N 1
ATOM 2343 C CA . VAL B 1 133 ? -12.32 -4.969 4.516 1 91.25 133 VAL B CA 1
ATOM 2344 C C . VAL B 1 133 ? -11.852 -3.518 4.492 1 91.25 133 VAL B C 1
ATOM 2346 O O . VAL B 1 133 ? -12.281 -2.732 3.643 1 91.25 133 VAL B O 1
ATOM 2349 N N . THR B 1 134 ? -11.094 -3.189 5.465 1 94.25 134 THR B N 1
ATOM 2350 C CA . THR B 1 134 ? -10.461 -1.875 5.504 1 94.25 134 THR B CA 1
ATOM 2351 C C . THR B 1 134 ? -8.953 -1.995 5.293 1 94.25 134 THR B C 1
ATOM 2353 O O . THR B 1 134 ? -8.375 -3.059 5.523 1 94.25 134 THR B O 1
ATOM 2356 N N . SER B 1 135 ? -8.352 -0.951 4.715 1 97.38 135 SER B N 1
ATOM 2357 C CA . SER B 1 135 ? -6.906 -0.907 4.531 1 97.38 135 SER B CA 1
ATOM 2358 C C . SER B 1 135 ? -6.297 0.308 5.223 1 97.38 135 SER B C 1
ATOM 2360 O O . SER B 1 135 ? -6.906 1.379 5.258 1 97.38 135 SER B O 1
ATOM 2362 N N . THR B 1 136 ? -5.148 0.104 5.77 1 98.12 136 THR B N 1
ATOM 2363 C CA . THR B 1 136 ? -4.395 1.192 6.383 1 98.12 136 THR B CA 1
ATOM 2364 C C . THR B 1 136 ? -2.896 0.996 6.176 1 98.12 136 THR B C 1
ATOM 2366 O O . THR B 1 136 ? -2.422 -0.137 6.07 1 98.12 136 THR B O 1
ATOM 2369 N N . VAL B 1 137 ? -2.254 2.092 5.977 1 98.81 137 VAL B N 1
ATOM 2370 C CA . VAL B 1 137 ? -0.796 2.064 5.996 1 98.81 137 VAL B CA 1
ATOM 2371 C C . VAL B 1 137 ? -0.29 2.326 7.41 1 98.81 137 VAL B C 1
ATOM 2373 O O . VAL B 1 137 ? -0.432 3.436 7.934 1 98.81 137 VAL B O 1
ATOM 2376 N N . VAL B 1 138 ? 0.25 1.304 8.016 1 98.31 138 VAL B N 1
ATOM 2377 C CA . VAL B 1 138 ? 0.862 1.457 9.336 1 98.31 138 VAL B CA 1
ATOM 2378 C C . VAL B 1 138 ? 2.268 2.037 9.188 1 98.31 138 VAL B C 1
ATOM 2380 O O . VAL B 1 138 ? 3.146 1.406 8.594 1 98.31 138 VAL B O 1
ATOM 2383 N N . ALA B 1 139 ? 2.484 3.188 9.773 1 98.62 139 ALA B N 1
ATOM 2384 C CA . ALA B 1 139 ? 3.734 3.914 9.57 1 98.62 139 ALA B CA 1
ATOM 2385 C C . ALA B 1 139 ? 4.84 3.365 10.469 1 98.62 139 ALA B C 1
ATOM 2387 O O . ALA B 1 139 ? 4.652 3.205 11.672 1 98.62 139 ALA B O 1
ATOM 2388 N N . ASP B 1 140 ? 5.98 3.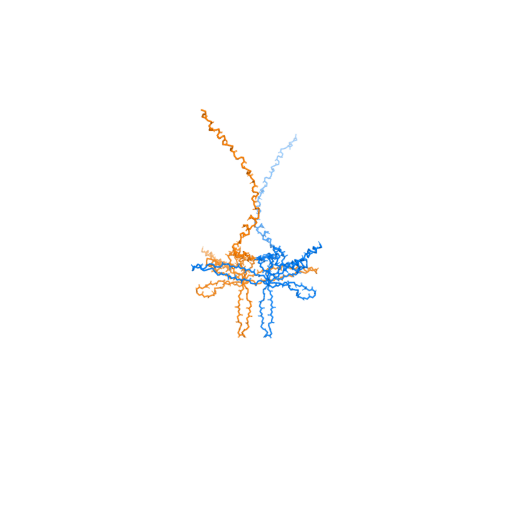115 9.836 1 97.94 140 ASP B N 1
ATOM 2389 C CA . ASP B 1 140 ? 7.211 2.809 10.562 1 97.94 140 ASP B CA 1
ATOM 2390 C C . ASP B 1 140 ? 8.055 4.062 10.758 1 97.94 140 ASP B C 1
ATOM 2392 O O . ASP B 1 140 ? 8.797 4.172 11.734 1 97.94 140 ASP B O 1
ATOM 2396 N N . ASP B 1 141 ? 7.938 4.938 9.805 1 98.25 141 ASP B N 1
ATOM 2397 C CA . ASP B 1 141 ? 8.656 6.207 9.859 1 98.25 141 ASP B CA 1
ATOM 2398 C C . ASP B 1 141 ? 7.891 7.305 9.125 1 98.25 141 ASP B C 1
ATOM 2400 O O . ASP B 1 141 ? 7.184 7.035 8.156 1 98.25 141 ASP B O 1
ATOM 2404 N N . VAL B 1 142 ? 8.039 8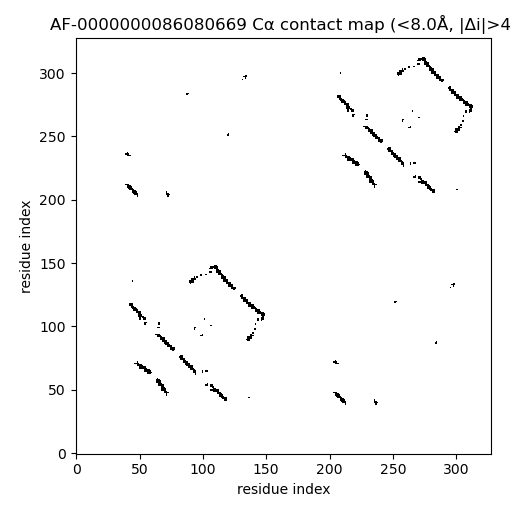.477 9.641 1 97.94 142 VAL B N 1
ATOM 2405 C CA . VAL B 1 142 ? 7.449 9.664 9.031 1 97.94 142 VAL B CA 1
ATOM 2406 C C . VAL B 1 142 ? 8.477 10.797 9.008 1 97.94 142 VAL B C 1
ATOM 2408 O O . VAL B 1 142 ? 9.055 11.141 10.039 1 97.94 142 VAL B O 1
ATOM 2411 N N . ILE B 1 143 ? 8.664 11.352 7.855 1 97.19 143 ILE B N 1
ATOM 2412 C CA . ILE B 1 143 ? 9.531 12.516 7.688 1 97.19 143 ILE B CA 1
ATOM 2413 C C . ILE B 1 143 ? 8.695 13.742 7.336 1 97.19 143 ILE B C 1
ATOM 2415 O O . ILE B 1 143 ? 7.941 13.727 6.359 1 97.19 143 ILE B O 1
ATOM 2419 N N . PHE B 1 144 ? 8.883 14.758 8.102 1 94.94 144 PHE B N 1
ATOM 2420 C CA . PHE B 1 144 ? 8.133 16 7.914 1 94.94 144 PHE B CA 1
ATOM 2421 C C . PHE B 1 144 ? 8.898 16.953 7.016 1 94.94 144 PHE B C 1
ATOM 2423 O O . PHE B 1 144 ? 10.016 17.359 7.34 1 94.94 144 PHE B O 1
ATOM 2430 N N . LEU B 1 145 ? 8.383 17.328 5.863 1 92.25 145 LEU B N 1
ATOM 2431 C CA . LEU B 1 145 ? 9.102 18.141 4.891 1 92.25 145 LEU B CA 1
ATOM 2432 C C . LEU B 1 145 ? 8.641 19.594 4.953 1 92.25 145 LEU B C 1
ATOM 2434 O O . LEU B 1 145 ? 9.398 20.5 4.605 1 92.25 145 LEU B O 1
ATOM 2438 N N . SER B 1 146 ? 7.484 19.922 5.074 1 81.94 146 SER B N 1
ATOM 2439 C CA . SER B 1 146 ? 7.004 21.281 5.23 1 81.94 146 SER B CA 1
ATOM 2440 C C . SER B 1 146 ? 5.797 21.344 6.16 1 81.94 146 SER B C 1
ATOM 2442 O O . SER B 1 146 ? 5.074 20.359 6.309 1 81.94 146 SER B O 1
ATOM 2444 N N . GLN B 1 147 ? 5.93 22.578 6.918 1 68.75 147 GLN B N 1
ATOM 2445 C CA . GLN B 1 147 ? 4.801 22.75 7.824 1 68.75 147 GLN B CA 1
ATOM 2446 C C . GLN B 1 147 ? 3.633 23.438 7.121 1 68.75 147 GLN B C 1
ATOM 2448 O O . GLN B 1 147 ? 3.836 24.234 6.199 1 68.75 147 GLN B O 1
ATOM 2453 N N . GLY B 1 148 ? 2.613 22.797 7.113 1 62.62 148 GLY B N 1
ATOM 2454 C CA . GLY B 1 148 ? 1.44 23.5 6.609 1 62.62 148 GLY B CA 1
ATOM 2455 C C . GLY B 1 148 ? 1.33 24.922 7.117 1 62.62 148 GLY B C 1
ATOM 2456 O O . GLY B 1 148 ? 2.09 25.328 7.996 1 62.62 148 GLY B O 1
ATOM 2457 N N . ALA B 1 149 ? 0.758 25.828 6.371 1 55.34 149 ALA B N 1
ATOM 2458 C CA . ALA B 1 149 ? 0.616 27.266 6.672 1 55.34 149 ALA B CA 1
ATOM 2459 C C . ALA B 1 149 ? 0.342 27.484 8.156 1 55.34 149 ALA B C 1
ATOM 2461 O O . ALA B 1 149 ? -0.582 26.891 8.719 1 55.34 149 ALA B O 1
ATOM 2462 N N . ARG B 1 150 ? 1.443 27.547 8.898 1 53.16 150 ARG B N 1
ATOM 2463 C CA . ARG B 1 150 ? 1.064 28.156 10.164 1 53.16 150 ARG B CA 1
ATOM 2464 C C . ARG B 1 150 ? 0.453 29.531 9.945 1 53.16 150 ARG B C 1
ATOM 2466 O O . ARG B 1 150 ? 0.835 30.25 9.016 1 53.16 150 ARG B O 1
ATOM 2473 N N . THR B 1 151 ? -0.829 29.719 10.133 1 45.44 151 THR B N 1
ATOM 2474 C CA . THR B 1 151 ? -1.343 31.078 10.164 1 45.44 151 THR B CA 1
ATOM 2475 C C . THR B 1 151 ? -0.38 32 10.906 1 45.44 151 THR B C 1
ATOM 2477 O O . THR B 1 151 ? -0.102 31.797 12.086 1 45.44 151 THR B O 1
ATOM 2480 N N . SER B 1 152 ? 0.727 32.375 10.211 1 45.03 152 SER B N 1
ATOM 2481 C CA . SER B 1 152 ? 1.496 33.469 10.797 1 45.03 152 SER B CA 1
ATOM 2482 C C . SER B 1 152 ? 0.582 34.5 11.461 1 45.03 152 SER B C 1
ATOM 2484 O O . SER B 1 152 ? -0.227 35.125 10.789 1 45.03 152 SER B O 1
ATOM 2486 N N . THR B 1 153 ? -0.009 34.219 12.641 1 41.38 153 THR B N 1
ATOM 2487 C CA . THR B 1 153 ? -0.479 35.375 13.422 1 41.38 153 THR B CA 1
ATOM 2488 C C . THR B 1 153 ? 0.613 36.438 13.539 1 41.38 153 THR B C 1
ATOM 2490 O O . THR B 1 153 ? 1.588 36.25 14.266 1 41.38 153 THR B O 1
ATOM 2493 N N . THR B 1 154 ? 1.322 36.781 12.484 1 41.84 154 THR B N 1
ATOM 2494 C CA . THR B 1 154 ? 2.084 38 12.562 1 41.84 154 THR B CA 1
ATOM 2495 C C 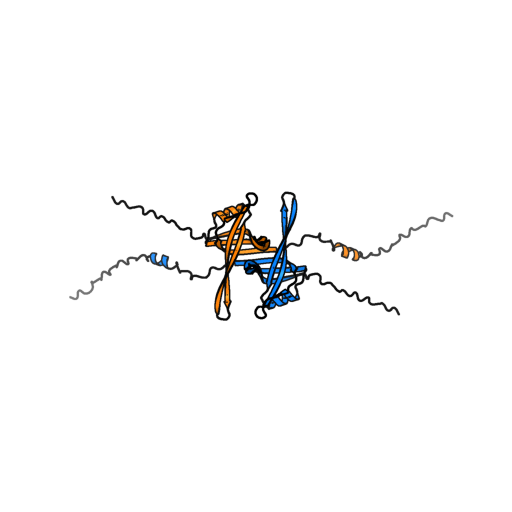. THR B 1 154 ? 1.233 39.125 13.156 1 41.84 154 THR B C 1
ATOM 2497 O O . THR B 1 154 ? 0.292 39.594 12.516 1 41.84 154 THR B O 1
ATOM 2500 N N . GLU B 1 155 ? 0.691 39 14.352 1 38.56 155 GLU B N 1
ATOM 2501 C CA . GLU B 1 155 ? 0.393 40.219 15.086 1 38.56 155 GLU B CA 1
ATOM 2502 C C . GLU B 1 155 ? 1.59 41.156 15.094 1 38.56 155 GLU B C 1
ATOM 2504 O O . GLU B 1 155 ? 2.59 40.906 15.766 1 38.56 155 GLU B O 1
ATOM 2509 N N . ASP B 1 156 ? 2.121 41.5 13.953 1 39.84 156 ASP B N 1
ATOM 2510 C CA . ASP B 1 156 ? 2.928 42.719 13.953 1 39.84 156 ASP B CA 1
ATOM 2511 C C . ASP B 1 156 ? 2.291 43.812 14.82 1 39.84 156 ASP B C 1
ATOM 2513 O O . ASP B 1 156 ? 1.212 44.312 14.5 1 39.84 156 ASP B O 1
ATOM 2517 N N . GLU B 1 157 ? 2.381 43.688 16.141 1 40.28 157 GLU B N 1
ATOM 2518 C CA . GLU B 1 157 ? 2.209 44.812 17.062 1 40.28 157 GLU B CA 1
ATOM 2519 C C . GLU B 1 157 ? 2.83 46.094 16.516 1 40.28 157 GLU B C 1
ATOM 2521 O O . GLU B 1 157 ? 4.027 46.125 16.219 1 40.28 157 GLU B O 1
ATOM 2526 N N . HIS B 1 158 ? 2.076 46.812 15.625 1 44.22 158 HIS B N 1
ATOM 2527 C CA . HIS B 1 158 ? 2.277 48.219 15.375 1 44.22 158 HIS B CA 1
ATOM 2528 C C . HIS B 1 158 ? 2.721 48.938 16.641 1 44.22 158 HIS B C 1
ATOM 2530 O O . HIS B 1 158 ? 1.94 49.094 17.594 1 44.22 158 HIS B O 1
ATOM 2536 N N . LEU B 1 159 ? 3.91 48.75 17.094 1 43.41 159 LEU B N 1
ATOM 2537 C CA . LEU B 1 159 ? 4.48 49.719 18.031 1 43.41 159 LEU B CA 1
ATOM 2538 C C . LEU B 1 159 ? 4.164 51.156 17.578 1 43.41 159 LEU B C 1
ATOM 2540 O O . LEU B 1 159 ? 4.434 51.531 16.438 1 43.41 159 LEU B O 1
ATOM 2544 N N . ALA B 1 160 ? 2.98 51.688 17.984 1 43.5 160 ALA B N 1
ATOM 2545 C CA . ALA B 1 160 ? 2.594 53.094 18.047 1 43.5 160 ALA B CA 1
ATOM 2546 C C . ALA B 1 160 ? 3.787 54 18.391 1 43.5 160 ALA B C 1
ATOM 2548 O O . ALA B 1 160 ? 4.453 53.781 19.406 1 43.5 160 ALA B O 1
ATOM 2549 N N . ASP B 1 161 ? 4.535 54.469 17.484 1 40.94 161 ASP B N 1
ATOM 2550 C CA . ASP B 1 161 ? 5.379 55.656 17.609 1 40.94 161 ASP B CA 1
ATOM 2551 C C . ASP B 1 161 ? 4.637 56.781 18.312 1 40.94 161 ASP B C 1
ATOM 2553 O O . ASP B 1 161 ? 3.684 57.344 17.766 1 40.94 161 ASP B O 1
ATOM 2557 N N . SER B 1 162 ? 4.254 56.594 19.594 1 42 162 SER B N 1
ATOM 2558 C CA . SER B 1 162 ? 3.973 57.781 20.422 1 42 162 SER B CA 1
ATOM 2559 C C . SER B 1 162 ? 5.059 58.812 20.25 1 42 162 SER B C 1
ATOM 2561 O O . SER B 1 162 ? 6.16 58.688 20.797 1 42 162 SER B O 1
ATOM 2563 N N . SER B 1 163 ? 5.176 59.406 19.078 1 37.94 163 SER B N 1
ATOM 2564 C CA . SER B 1 163 ? 5.809 60.719 18.969 1 37.94 163 SER B CA 1
ATOM 2565 C C . SER B 1 163 ? 5.18 61.719 19.938 1 37.94 163 SER B C 1
ATOM 2567 O O . SER B 1 163 ? 4.055 62.188 19.719 1 37.94 163 SER B O 1
ATOM 2569 N N . TYR B 1 164 ? 5.414 61.531 21.266 1 30.61 164 TYR B N 1
ATOM 2570 C CA . TYR B 1 164 ? 5.586 62.812 21.969 1 30.61 164 TYR B CA 1
ATOM 2571 C C . TYR B 1 164 ? 6.84 63.531 21.484 1 30.61 164 TYR B C 1
ATOM 2573 O O . TYR B 1 164 ? 7.82 62.875 21.094 1 30.61 164 TYR B O 1
#

Radius of gyration: 38.3 Å; Cα contacts (8 Å, |Δi|>4): 562; chains: 2; bounding box: 98×175×58 Å

pLDDT: mean 75.51, std 25.44, range [24.92, 98.94]

Nearest PDB structures (foldseek):
  8uzt-assembly1_C  TM=9.251E-01  e=4.383E-14  Homo sapiens
  8uzt-assembly1_D  TM=9.381E-01  e=4.895E-13  Homo sapiens
  6rup-assembly1_A-2  TM=9.089E-01  e=5.171E-13  Homo sapiens
  3ulp-assembly1_B  TM=9.129E-01  e=9.466E-11  Plasmodium falciparum
  3udg-assembly2_C  TM=7.603E-01  e=5.192E-07  Deinococcus radiodurans R1 = ATCC 13939 = DSM 20539

Organism: Haemaphysalis longicornis (NCBI:txid44386)

Foldseek 3Di:
DCPDDDPPPPPDPPDPPPPPPPCVVVVPVVVPVPPVPPDDDDFKDKDKFFWAAAWDWDDDPVFIKIKTKGKDWDWDQDPVRDIDIDIDIAIEIEGDDVQRVCSNPQHDGGWIKMFMFGKDKDWDADPVRDIDIDIHGYGPDMGTDDGGPPVPPPPPPPPPPPPD/DDDDDPPPPPDPPPDPPPPPPPCVVVVPVVVPVPPVPPDDDDFKDKDKFFWAAAWDWDDDPVFIKIKTKGKDWDWDQDPVRDIDIDIDIAIEIEGDDVQRVCSNPQHDGGWIKMFMFGKDKDWDADPVRDIDIDIHGYGPDMDTDDGGPPVPPPPVPPPPPPPD